Protein 8GVV (pdb70)

Organism: Homo sapiens (NCBI:txid9606)

Secondary structure (DSSP, 8-state):
-THHHHHHHHHHHHHTT-HHHHHHTS-SS-SSS---TTTTSGGGGGG-SSTTS---TTTB--PPPBTTBTT---SEEEEEEEETTEEEEEEEEPPPPGGGHHHHHHHHHHTT--EEEE-S-SEETTEESS---SPPP--EEEETTEEEEEEEEEE-SSEEEEEEEEEETTT--EEEEEEEEE-S--TTS--S-HHHHHHHHHHHHHHHHHHHH--PPPEEEE-SSSSHHHHHHHHHHHHHHHTTS-SPP-HHHHHHHHHTTSTT-S-SHHHHHHHHHHHHHHHHT-

Nearest PDB structures (foldseek):
  8gvv-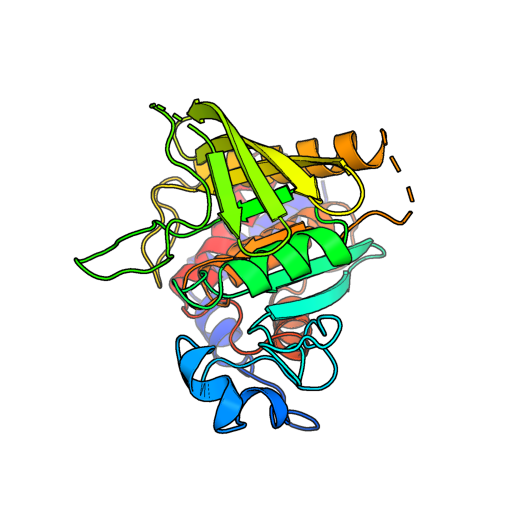assembly1_A  TM=1.004E+00  e=1.247E-58  Homo sapiens
  6kzq-assembly1_A  TM=9.165E-01  e=3.546E-26  Homo sapiens
  7uad-assembly1_A  TM=8.903E-01  e=1.496E-26  Homo sapiens
  4icz-assembly1_A  TM=9.366E-01  e=1.880E-25  Homo 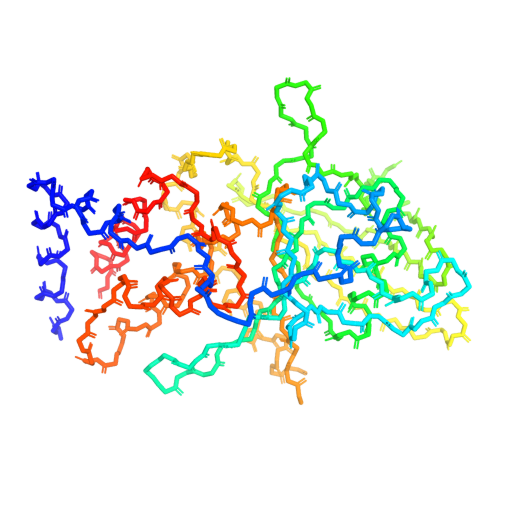sapiens
  4ge5-assembly1_A  TM=9.177E-01  e=8.391E-25  Homo sapiens

InterPro domains:
  IPR000242 Tyrosine-specific protein phosphatase, PTPase domain [PF00102] (921-1165)
  IPR000242 Tyrosine-specific protein phosphatase, PTPase domain [PR00700] (949-956)
  IPR000242 Tyrosine-specific protein phosphatase, PTPase domain [PR00700] (967-987)
  IPR000242 Tyrosine-specific protein phosphatase, PTPase domain [PR00700] (1055-1072)
  IPR000242 Tyrosine-specific protein phosphatase, PTPase domain [PR00700] (1103-1121)
  IPR000242 Tyrosine-specific protein phosphatase, PTPase domain [PR00700] (1134-1149)
  IPR000242 Tyrosine-specific protein phosphatase, PTPase domain [PR00700] (1150-1160)
  IPR000242 Tyrosine-specific protein phosphatase, PTPase domain [PS50055] (896-1167)
  IPR000242 Tyrosine-specific protein phosphatase, PTPase domain [SM00194] (895-1169)
  IPR000299 FERM domain [PS50057] (23-308)
  IPR000387 Tyrosine-specific protein phosphatases domain [PS50056] (1078-1158)
  IPR003595 Protein-tyrosine phosphatase, catalytic [SM00404] (1056-1166)
  IPR011993 PH-like domain superfamily [G3DSA:2.30.29.30] (217-307)
  IPR014352 FERM/acyl-CoA-binding protein superfamily [G3DSA:1.20.80.10] (103-214)
  IPR014392 Protein-tyrosine phosphatase, non-receptor type-14/21 [PIRSF000934] (1-1174)
  IPR016130 Protein-tyrosine phosphatase, active site [PS00383] (1106-1116)
  IPR018979 FERM, N-terminal [PF09379] (27-89)
  IPR018980 FERM, C-terminal PH-like domain [PF09380] (226-310)
  IPR018980 FERM, C-terminal PH-like domain [SM01196] (226-312)
  IPR019747 FERM conserved site [PS00660] (77-107)

Foldseek 3Di:
DVLVVVLVVLVVCVVVVVLVVLVVPFAQADPPLQDQPVCQDPLNVVQAPDSVFAFRPVFFQAFDADPSRRRLHHRKGWFWDQDLNDTATAIFHAADDPVCLLSVVSSCVVLVAAEEEEEAACDDPNDGLHDPSAADPCWWDDDPQKIKTWDDWADPDQKIKTWIWIAGNVPRDIGIHIYIYGHAQDPLAGRPDLVVVVVSLVVVVVVQVVVVVCVRGHHYYYYRSRAAVVLLSVLLNSQLVVSVNPPDRDSSVVSSSRSHGGGRHHPHSNSSSSSSVNSSVSSVVD

GO terms:
  GO:0004725 protein tyrosine phosphatase activity (F, TAS)
  GO:0005856 cytoskeleton (C, TAS)
  GO:0006470 protein dephosphorylation (P, TAS)
  GO:0005515 protein binding (F, IPI)

Solvent-accessible surface area: 12902 Å² total; per-residue (Å²): 117,80,38,80,113,27,6,84,73,2,55,90,76,58,150,121,48,92,4,109,72,34,24,94,180,17,91,82,67,29,148,113,101,15,95,2,54,23,0,136,63,119,97,0,35,133,36,8,43,71,106,96,12,12,0,0,41,102,28,27,0,113,4,93,92,32,182,110,3,109,36,0,0,9,2,0,0,32,0,118,8,71,11,23,68,60,139,33,45,0,0,0,1,7,0,2,28,135,85,5,1,63,12,2,0,4,0,0,39,59,48,29,0,19,6,0,0,0,0,0,25,37,109,34,90,66,119,77,11,2,48,54,0,7,14,148,82,109,88,68,43,66,40,45,56,0,67,0,25,4,161,88,123,65,94,60,60,27,19,2,17,6,2,1,40,0,53,18,76,146,83,34,104,98,60,66,0,72,0,0,19,2,42,80,7,63,25,92,14,24,5,135,64,27,134,8,0,30,46,0,12,111,54,0,69,29,25,40,134,108,42,49,100,147,181,96,39,13,4,0,0,0,2,0,6,0,0,3,4,0,0,0,0,0,0,0,14,0,1,25,18,7,6,130,61,115,101,128,28,51,3,34,156,5,0,56,59,0,2,58,38,0,8,38,0,0,51,38,67,55,0,0,24,0,0,0,96,0,0,10,35,79,13,135,86,106

Sequence (286 aa):
ATNDERCKILEQRLEQGMVFTEYERILKKRLVDGECSTARLPENAERNRFQDVLPYDDVRVELVPTKENNTGYINASHIKVSVSGIEWDYIATQGPLQNTCQDFWQMVWEQGIAIIAMVTAEEEGGREKSFRYWPRLGNTVTYGRFKITTRFRTDSGCYATTGLKMKHLLTGQERTVWHLQYTDWPEHGCPEDLKGFLSYLEEIQSVRRHTNSTPNPPLLVHSSAGVGRTGVVILSEIMIACLEHNEVLDIPRVLDMLRQQRMMLVQTLCQYTFVYRVLIQFLKSS

B-factor: mean 31.72, std 12.97, range [11.93, 85.34]

Radius of gyration: 18.71 Å; Cα contacts (8 Å, |Δi|>4): 539; chains: 1; bounding box: 47×42×57 Å

Structure (mmCIF, N/CA/C/O backbone):
data_8GVV
#
_entry.id   8GVV
#
_cell.length_a   80.382
_cell.length_b   56.433
_cell.length_c   72.099
_cell.angle_alpha   90.000
_cell.angle_beta   111.900
_cell.angle_gamma   90.000
#
_symmetry.space_group_name_H-M   'C 1 2 1'
#
loop_
_entity.id
_entity.type
_entity.pdbx_description
1 polymer 'Tyrosine-protein phosphatase non-receptor type 21'
2 non-polymer 'PHOSPHATE ION'
3 non-polymer 'IODIDE ION'
4 water water
#
loop_
_atom_site.group_PDB
_atom_site.id
_atom_site.type_symbol
_atom_site.label_atom_id
_atom_site.label_alt_id
_atom_site.label_comp_id
_atom_site.label_asym_id
_atom_site.label_entity_id
_atom_site.label_seq_id
_atom_site.pdbx_PDB_ins_code
_atom_site.Cartn_x
_atom_site.Cartn_y
_atom_site.Cartn_z
_atom_site.occupancy
_atom_site.B_iso_or_equiv
_atom_site.auth_seq_id
_atom_site.auth_comp_id
_atom_site.auth_asym_id
_atom_site.auth_atom_id
_atom_site.pdbx_PDB_model_num
ATOM 1 N N . ALA A 1 3 ? -46.147 -1.114 27.404 1.00 62.54 878 ALA A N 1
ATOM 2 C CA . ALA A 1 3 ? -45.178 -0.448 28.306 1.00 57.27 878 ALA A CA 1
ATOM 3 C C . ALA A 1 3 ? -44.608 -1.455 29.312 1.00 73.32 878 ALA A C 1
ATOM 4 O O . ALA A 1 3 ? -44.011 -1.003 30.302 1.00 58.96 878 ALA A O 1
ATOM 6 N N . THR A 1 4 ? -44.757 -2.756 29.019 1.00 79.22 879 THR A N 1
ATOM 7 C CA . THR A 1 4 ? -44.148 -3.806 29.875 1.00 66.81 879 THR A CA 1
ATOM 8 C C . THR A 1 4 ? -42.633 -3.626 29.797 1.00 67.63 879 THR A C 1
ATOM 9 O O . THR A 1 4 ? -41.928 -4.254 30.609 1.00 49.62 879 THR A O 1
ATOM 13 N N . ASN A 1 5 ? -42.154 -2.820 28.838 1.00 57.57 880 ASN A N 1
ATOM 14 C CA . ASN A 1 5 ? -40.726 -2.557 28.860 1.00 52.98 880 ASN A CA 1
ATOM 15 C C . ASN A 1 5 ? -40.294 -1.840 30.126 1.00 55.92 880 ASN A C 1
ATOM 16 O O . ASN A 1 5 ? -39.117 -1.917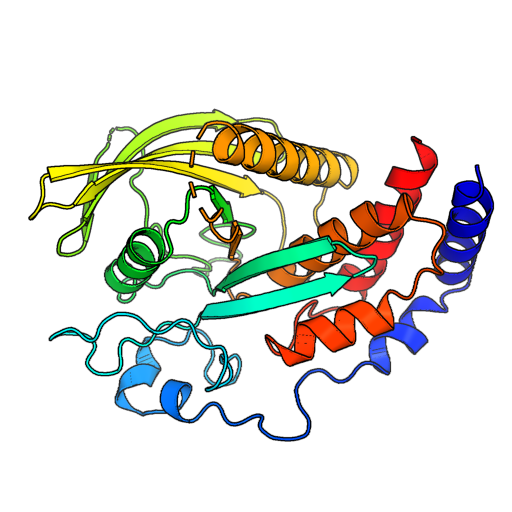 30.498 1.00 43.50 880 ASN A O 1
ATOM 21 N N . ASP A 1 6 ? -41.218 -1.151 30.797 1.00 52.41 881 ASP A N 1
ATOM 22 C CA . ASP A 1 6 ? -40.855 -0.449 32.020 1.00 50.39 881 ASP A CA 1
ATOM 23 C C . ASP A 1 6 ? -40.439 -1.429 33.110 1.00 53.51 881 ASP A C 1
ATOM 24 O O . ASP A 1 6 ? -39.443 -1.204 33.807 1.00 55.23 881 ASP A O 1
ATOM 29 N N . GLU A 1 7 ? -41.174 -2.534 33.254 1.00 59.41 882 GLU A N 1
ATOM 30 C CA . GLU A 1 7 ? -40.802 -3.548 34.238 1.00 60.33 882 GLU A CA 1
ATOM 31 C C . GLU A 1 7 ? -39.447 -4.161 33.901 1.00 53.71 882 GLU A C 1
ATOM 32 O O . GLU A 1 7 ? -38.650 -4.459 34.798 1.00 49.26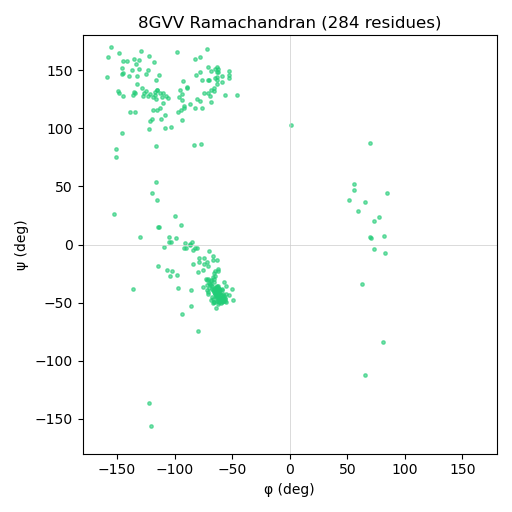 882 GLU A O 1
ATOM 38 N N . ARG A 1 8 ? -39.156 -4.334 32.609 1.00 49.03 883 ARG A N 1
ATOM 39 C CA . ARG A 1 8 ? -37.853 -4.860 32.216 1.00 47.97 883 ARG A CA 1
ATOM 40 C C . ARG A 1 8 ? -36.737 -3.887 32.572 1.00 50.31 883 ARG A C 1
ATOM 41 O O . ARG A 1 8 ? -35.653 -4.300 33.004 1.00 45.32 883 ARG A O 1
ATOM 49 N N . CYS A 1 9 ? -36.983 -2.586 32.392 1.00 42.88 884 CYS A N 1
ATOM 50 C CA . CYS A 1 9 ? -35.926 -1.599 32.589 1.00 49.05 884 CYS A CA 1
ATOM 51 C C . CYS A 1 9 ? -35.574 -1.458 34.068 1.00 55.28 884 CYS A C 1
ATOM 52 O O . CYS A 1 9 ? -34.394 -1.339 34.424 1.00 45.00 884 CYS A O 1
ATOM 55 N N . LYS A 1 10 ? -36.589 -1.470 34.940 1.00 49.78 885 LYS A N 1
ATOM 56 C CA . LYS A 1 10 ? -36.354 -1.489 36.384 1.00 47.08 885 LYS A CA 1
ATOM 57 C C . LYS A 1 10 ? -35.547 -2.713 36.804 1.00 52.61 885 LYS A C 1
ATOM 58 O O . LYS A 1 10 ? -34.562 -2.590 37.540 1.00 55.49 885 LYS A O 1
ATOM 64 N N . ILE A 1 11 ? -35.952 -3.904 36.354 1.00 44.12 886 ILE A N 1
ATOM 65 C CA . ILE A 1 11 ? -35.216 -5.119 36.699 1.00 45.47 886 ILE A CA 1
ATOM 66 C C . ILE A 1 11 ? -33.756 -4.986 36.280 1.00 49.18 886 ILE A C 1
ATOM 67 O O . ILE A 1 11 ? -32.835 -5.281 37.055 1.00 42.91 886 ILE A O 1
ATOM 72 N N . LEU A 1 12 ? -33.527 -4.524 35.046 1.00 40.67 887 LEU A N 1
ATOM 73 C CA . LEU A 1 12 ? -32.165 -4.378 34.547 1.00 39.80 887 LEU A CA 1
ATOM 74 C C . LEU A 1 12 ? -31.386 -3.339 35.348 1.00 37.29 887 LEU A C 1
ATOM 75 O O . LEU A 1 12 ? -30.226 -3.568 35.713 1.00 35.62 887 LEU A O 1
ATOM 80 N N . GLU A 1 13 ? -31.998 -2.184 35.619 1.00 36.43 888 GLU A N 1
ATOM 81 C CA . GLU A 1 13 ? -31.301 -1.145 36.371 1.00 45.03 888 GLU A CA 1
ATOM 82 C C . GLU A 1 13 ? -30.972 -1.615 37.782 1.00 38.65 888 GLU A C 1
ATOM 83 O O . GLU A 1 13 ? -29.873 -1.358 38.286 1.00 39.69 888 GLU A O 1
ATOM 89 N N . GLN A 1 14 ? -31.916 -2.295 38.436 1.00 44.88 889 GLN A N 1
ATOM 90 C CA . GLN A 1 14 ? -31.675 -2.797 39.786 1.00 52.15 889 GLN A CA 1
ATOM 91 C C . GLN A 1 14 ? -30.542 -3.813 39.804 1.00 48.60 889 GLN A C 1
ATOM 92 O O . GLN A 1 14 ? -29.608 -3.696 40.603 1.00 43.71 889 GLN A O 1
ATOM 98 N N . ARG A 1 15 ? -30.608 -4.822 38.929 1.00 43.84 890 ARG A N 1
ATOM 99 C CA . ARG A 1 15 ? -29.526 -5.802 38.850 1.00 44.95 890 ARG A CA 1
ATOM 100 C C . ARG A 1 15 ? -28.167 -5.135 38.659 1.00 39.84 890 ARG A C 1
ATOM 101 O O . ARG A 1 15 ? -27.190 -5.500 39.326 1.00 41.78 890 ARG A O 1
ATOM 109 N N . LEU A 1 16 ? -28.090 -4.135 37.780 1.00 40.89 891 LEU A N 1
ATOM 110 C CA . LEU A 1 16 ? -26.837 -3.405 37.600 1.00 43.33 891 LEU A CA 1
ATOM 111 C C . LEU A 1 16 ? -26.478 -2.623 38.864 1.00 44.99 891 LEU A C 1
ATOM 112 O O . LEU A 1 16 ? -25.352 -2.715 39.365 1.00 37.04 891 LEU A O 1
ATOM 117 N N . GLU A 1 17 ? -27.436 -1.855 39.397 1.00 39.49 892 GLU A N 1
ATOM 118 C CA . GLU A 1 17 ? -27.165 -0.968 40.529 1.00 45.03 892 GLU A CA 1
ATOM 119 C C . GLU A 1 17 ? -26.651 -1.731 41.743 1.00 43.98 892 GLU A C 1
ATOM 120 O O . GLU A 1 17 ? -25.772 -1.241 42.466 1.00 50.55 892 GLU A O 1
ATOM 126 N N . GLN A 1 18 ? -27.213 -2.921 41.968 1.00 41.12 893 GLN A N 1
ATOM 127 C CA . GLN A 1 18 ? -26.849 -3.740 43.154 1.00 47.37 893 GLN A CA 1
ATOM 128 C C . GLN A 1 18 ? -25.624 -4.617 42.863 1.00 50.38 893 GLN A C 1
ATOM 129 O O . GLN A 1 18 ? -25.210 -5.352 43.776 1.00 53.57 893 GLN A O 1
ATOM 135 N N . GLY A 1 19 ? -25.065 -4.541 41.652 1.00 42.44 894 GLY A N 1
ATOM 136 C CA . GLY A 1 19 ? -23.899 -5.344 41.329 1.00 53.34 894 GLY A CA 1
ATOM 137 C C . GLY A 1 19 ? -24.155 -6.835 41.312 1.00 47.24 894 GLY A C 1
ATOM 138 O O . GLY A 1 19 ? -23.289 -7.610 41.738 1.00 49.66 894 GLY A O 1
ATOM 139 N N . MET A 1 20 ? -25.337 -7.253 40.854 1.00 44.70 895 MET A N 1
ATOM 140 C CA . MET A 1 20 ? -25.662 -8.654 40.613 1.00 38.60 895 MET A CA 1
ATOM 141 C C . MET A 1 20 ? -25.344 -9.095 39.198 1.00 39.58 895 MET A C 1
ATOM 142 O O . MET A 1 20 ? -25.608 -10.250 38.847 1.00 37.99 895 MET A O 1
ATOM 147 N N . VAL A 1 21 ? -24.797 -8.209 38.367 1.00 34.55 896 VAL A N 1
ATOM 148 C CA . VAL A 1 21 ? -24.486 -8.607 37.001 1.00 30.62 896 VAL A CA 1
ATOM 149 C C . VAL A 1 21 ? -23.315 -9.579 36.986 1.00 29.65 896 VAL A C 1
ATOM 150 O O . VAL A 1 21 ? -23.293 -10.526 36.192 1.00 27.86 896 VAL A O 1
ATOM 154 N N . PHE A 1 22 ? -22.326 -9.364 37.861 1.00 29.56 897 PHE A N 1
ATOM 155 C CA . PHE A 1 22 ? -21.113 -10.180 37.841 1.00 29.02 897 PHE A CA 1
ATOM 156 C C . PHE A 1 22 ? -21.425 -11.658 38.060 1.00 31.33 897 PHE A C 1
ATOM 157 O O . PHE A 1 22 ? -20.958 -12.517 37.308 1.00 28.89 897 PHE A O 1
ATOM 165 N N . THR A 1 23 ? -22.201 -11.973 39.104 1.00 33.38 898 THR A N 1
ATOM 166 C CA . THR A 1 23 ? -22.508 -13.370 39.403 1.00 33.64 898 THR A CA 1
ATOM 167 C C . THR A 1 23 ? -23.123 -14.057 38.201 1.00 34.36 898 THR A C 1
ATOM 168 O O . THR A 1 23 ? -22.784 -15.204 37.875 1.00 36.58 898 THR A O 1
ATOM 172 N N . GLU A 1 24 ? -24.029 -13.356 37.525 1.00 34.28 899 GLU A N 1
ATOM 173 C CA . GLU A 1 24 ? -24.670 -13.891 36.338 1.00 31.77 899 GLU A CA 1
ATOM 174 C C . GLU A 1 24 ? -23.651 -14.135 35.231 1.00 34.60 899 GLU A C 1
ATOM 175 O O . GLU A 1 24 ? -23.657 -15.188 34.583 1.00 28.15 899 GLU A O 1
ATOM 181 N N . TYR A 1 25 ? -22.753 -13.172 35.018 1.00 26.48 900 TYR A N 1
ATOM 182 C CA . TYR A 1 25 ? -21.761 -13.280 33.947 1.00 24.65 900 TYR A CA 1
ATOM 183 C C . TYR A 1 25 ? -20.755 -14.399 34.208 1.00 24.89 900 TYR A C 1
ATOM 184 O O . TYR A 1 25 ? -20.402 -15.155 33.294 1.00 24.85 900 TYR A O 1
ATOM 193 N N . GLU A 1 26 ? -20.236 -14.497 35.429 1.00 28.12 901 GLU A N 1
ATOM 194 C CA . GLU A 1 26 ? -19.118 -15.416 35.628 1.00 31.02 901 GLU A CA 1
ATOM 195 C C . GLU A 1 26 ? -19.575 -16.871 35.627 1.00 32.97 901 GLU A C 1
ATOM 196 O O . GLU A 1 26 ? -18.752 -17.769 35.432 1.00 38.39 901 GLU A O 1
ATOM 202 N N . ARG A 1 27 ? -20.873 -17.122 35.789 1.00 30.65 902 ARG A N 1
ATOM 203 C CA . ARG A 1 27 ? -21.401 -18.474 35.698 1.00 34.76 902 ARG A CA 1
ATOM 204 C C . ARG A 1 27 ? -21.571 -18.972 34.264 1.00 31.95 902 ARG A C 1
ATOM 205 O O . ARG A 1 27 ? -21.817 -20.166 34.077 1.00 32.16 902 ARG A O 1
ATOM 213 N N . ILE A 1 28 ? -21.463 -18.113 33.253 1.00 26.80 903 ILE A N 1
ATOM 214 C CA . ILE A 1 28 ? -21.673 -18.542 31.867 1.00 24.90 903 ILE A CA 1
ATOM 215 C C . ILE A 1 28 ? -20.405 -19.213 31.338 1.00 28.87 903 ILE A C 1
ATOM 216 O O . ILE A 1 28 ? -19.327 -18.612 31.329 1.00 27.25 903 ILE A O 1
ATOM 221 N N . LEU A 1 29 ? -20.540 -20.438 30.839 1.00 27.58 904 LEU A N 1
ATOM 222 C CA . LEU A 1 29 ? -19.380 -21.145 30.309 1.00 29.34 904 LEU A CA 1
ATOM 223 C C . LEU A 1 29 ? -18.809 -20.406 29.105 1.00 28.52 904 LEU A C 1
ATOM 224 O O . LEU A 1 29 ? -19.549 -19.817 28.309 1.00 26.35 904 LEU A O 1
ATOM 229 N N . LYS A 1 30 ? -17.478 -20.425 28.977 1.00 25.23 905 LYS A N 1
ATOM 230 C CA . LYS A 1 30 ? -16.845 -19.696 27.879 1.00 27.55 905 LYS A CA 1
ATOM 231 C C . LYS A 1 30 ? -16.913 -20.443 26.558 1.00 24.08 905 LYS A C 1
ATOM 232 O O . LYS A 1 30 ? -16.868 -19.805 25.498 1.00 25.40 905 LYS A O 1
ATOM 238 N N . LYS A 1 31 ? -17.054 -21.765 26.579 1.00 23.73 906 LYS A N 1
ATOM 239 C CA . LYS A 1 31 ? -17.029 -22.527 25.341 1.00 33.26 906 LYS A CA 1
ATOM 240 C C . LYS A 1 31 ? -17.797 -23.827 25.535 1.00 33.50 906 LYS A C 1
ATOM 241 O O . LYS A 1 31 ? -18.184 -24.189 26.650 1.00 30.01 906 LYS A O 1
ATOM 247 N N . ARG A 1 32 ? -18.026 -24.513 24.419 1.00 24.92 907 ARG A N 1
ATOM 248 C CA . ARG A 1 32 ? -18.731 -25.784 24.415 1.00 26.33 907 ARG A CA 1
ATOM 249 C C . ARG A 1 32 ? -18.124 -26.775 25.391 1.00 34.50 907 ARG A C 1
ATOM 250 O O . ARG A 1 32 ? -16.906 -26.829 25.580 1.00 31.90 907 ARG A O 1
ATOM 258 N N . LEU A 1 33 ? -18.990 -27.596 25.980 1.00 35.82 908 LEU A N 1
ATOM 259 C CA . LEU A 1 33 ? -18.547 -28.720 26.792 1.00 44.06 908 LEU A CA 1
ATOM 260 C C . LEU A 1 33 ? -18.261 -29.958 25.951 1.00 49.00 908 LEU A C 1
ATOM 261 O O . LEU A 1 33 ? -17.296 -30.680 26.223 1.00 51.41 908 LEU A O 1
ATOM 266 N N . VAL A 1 34 ? -19.082 -30.221 24.932 1.00 45.80 909 VAL A N 1
ATOM 267 C CA . VAL A 1 34 ? -18.935 -31.404 24.097 1.00 52.92 909 VAL A CA 1
ATOM 268 C C . VAL A 1 34 ? -19.091 -31.004 22.637 1.00 47.54 909 VAL A C 1
ATOM 269 O O . VAL A 1 34 ? -19.650 -29.954 22.310 1.00 46.37 909 VAL A O 1
ATOM 273 N N . ASP A 1 35 ? -18.579 -31.862 21.752 1.00 49.76 910 ASP A N 1
ATOM 274 C CA . ASP A 1 35 ? -18.482 -31.554 20.323 1.00 55.73 910 ASP A CA 1
ATOM 275 C C . ASP A 1 35 ? -17.809 -30.207 20.104 1.00 42.88 910 ASP A C 1
ATOM 276 O O . ASP A 1 35 ? -18.185 -29.436 19.220 1.00 42.03 910 ASP A O 1
ATOM 281 N N . GLY A 1 36 ? -16.804 -29.919 20.927 1.00 34.98 911 GLY A N 1
ATOM 282 C CA . GLY A 1 36 ? -16.129 -28.643 20.854 1.00 33.13 911 GLY A CA 1
ATOM 283 C C . GLY A 1 36 ? -14.828 -28.755 20.094 1.00 45.65 911 GLY A C 1
ATOM 284 O O . GLY A 1 36 ? -13.900 -27.964 20.297 1.00 38.15 911 GLY A O 1
ATOM 285 N N . GLU A 1 37 ? -14.754 -29.756 19.225 1.00 38.14 912 GLU A N 1
ATOM 286 C CA . GLU A 1 37 ? -13.558 -29.973 18.426 1.00 39.49 912 GLU A CA 1
ATOM 287 C C . GLU A 1 37 ? -13.342 -28.821 17.451 1.00 32.73 912 GLU A C 1
ATOM 288 O O . GLU A 1 37 ? -14.272 -28.383 16.755 1.00 26.09 912 GLU A O 1
ATOM 294 N N . CYS A 1 38 ? -12.111 -28.320 17.425 1.00 32.16 913 CYS A N 1
ATOM 295 C CA . CYS A 1 38 ? -11.637 -27.346 16.452 1.00 27.99 913 CYS A CA 1
ATOM 296 C C . CYS A 1 38 ? -10.475 -27.925 15.657 1.00 29.32 913 CYS A C 1
ATOM 297 O O . CYS A 1 38 ? -9.463 -27.260 15.430 1.00 28.03 913 CYS A O 1
ATOM 300 N N . SER A 1 39 ? -10.617 -29.181 15.220 1.00 29.52 914 SER A N 1
ATOM 301 C CA . SER A 1 39 ? -9.485 -29.910 14.651 1.00 26.55 914 SER A CA 1
ATOM 302 C C . SER A 1 39 ? -8.950 -29.249 13.385 1.00 34.03 914 SER A C 1
ATOM 303 O O . SER A 1 39 ? -7.731 -29.150 13.207 1.00 26.92 914 SER A O 1
ATOM 306 N N . THR A 1 40 ? -9.832 -28.820 12.477 1.00 25.46 915 THR A N 1
ATOM 307 C CA . THR A 1 40 ? -9.354 -28.131 11.281 1.00 24.08 915 THR A CA 1
ATOM 308 C C . THR A 1 40 ? -8.579 -26.871 11.645 1.00 25.64 915 THR A C 1
ATOM 309 O O . THR A 1 40 ? -7.477 -26.640 11.133 1.00 25.68 915 THR A O 1
ATOM 313 N N . ALA A 1 41 ? -9.135 -26.053 12.548 1.00 23.09 916 ALA A N 1
ATOM 314 C CA . ALA A 1 41 ? -8.437 -24.858 13.014 1.00 26.92 916 ALA A CA 1
ATOM 315 C C . ALA A 1 41 ? -7.064 -25.180 13.612 1.00 27.65 916 ALA A C 1
ATOM 316 O O . ALA A 1 41 ? -6.137 -24.364 13.504 1.00 24.08 916 ALA A O 1
ATOM 318 N N . ARG A 1 42 ? -6.906 -26.351 14.245 1.00 27.50 917 ARG A N 1
ATOM 319 C CA . ARG A 1 42 ? -5.662 -26.735 14.913 1.00 25.47 917 ARG A CA 1
ATOM 320 C C . ARG A 1 42 ? -4.646 -27.402 13.982 1.00 28.96 917 ARG A C 1
ATOM 321 O O . ARG A 1 42 ? -3.561 -27.779 14.439 1.00 30.09 917 ARG A O 1
ATOM 329 N N . LEU A 1 43 ? -4.965 -27.580 12.707 1.00 32.07 918 LEU A N 1
ATOM 330 C CA . LEU A 1 43 ? -4.024 -28.229 11.801 1.00 27.01 918 LEU A CA 1
ATOM 331 C C . LEU A 1 43 ? -2.762 -27.380 11.686 1.00 26.17 918 LEU A C 1
ATOM 332 O O . LEU A 1 43 ? -2.856 -26.147 11.610 1.00 29.91 918 LEU A O 1
ATOM 337 N N . PRO A 1 44 ? -1.573 -27.990 11.692 1.00 32.55 919 PRO A N 1
ATOM 338 C CA . PRO A 1 44 ? -0.350 -27.198 11.474 1.00 30.57 919 PRO A CA 1
ATOM 339 C C . PRO A 1 44 ? -0.437 -26.306 10.251 1.00 34.30 919 PRO A C 1
ATOM 340 O O . PRO A 1 44 ? 0.035 -25.161 10.287 1.00 31.79 919 PRO A O 1
ATOM 344 N N . GLU A 1 45 ? -1.061 -26.790 9.172 1.00 35.31 920 GLU A N 1
ATOM 345 C CA . GLU A 1 45 ? -1.147 -25.993 7.951 1.00 38.30 920 GLU A CA 1
ATOM 346 C C . GLU A 1 45 ? -1.917 -24.696 8.154 1.00 36.21 920 GLU A C 1
ATOM 347 O O . GLU A 1 45 ? -1.744 -23.758 7.372 1.00 34.76 920 GLU A O 1
ATOM 353 N N . ASN A 1 46 ? -2.748 -24.616 9.187 1.00 28.34 921 ASN A N 1
ATOM 354 C CA . ASN A 1 46 ? -3.609 -23.463 9.418 1.00 25.53 921 ASN A CA 1
ATOM 355 C C . ASN A 1 46 ? -3.114 -22.573 10.553 1.00 26.52 921 ASN A C 1
ATOM 356 O O . ASN A 1 46 ? -3.791 -21.593 10.901 1.00 25.76 921 ASN A O 1
ATOM 361 N N . ALA A 1 47 ? -1.928 -22.863 11.099 1.00 29.24 922 ALA A N 1
ATOM 362 C CA . ALA A 1 47 ? -1.427 -22.121 12.251 1.00 33.68 922 ALA A CA 1
ATOM 363 C C . ALA A 1 47 ? -1.241 -20.647 11.926 1.00 32.11 922 ALA A C 1
ATOM 364 O O . ALA A 1 47 ? -1.568 -19.780 12.743 1.00 34.82 922 ALA A O 1
ATOM 366 N N . GLU A 1 48 ? -0.706 -20.340 10.743 1.00 26.80 923 GLU A N 1
ATOM 367 C CA . GLU A 1 48 ? -0.531 -18.946 10.356 1.00 29.72 923 GLU A CA 1
ATOM 368 C C . GLU A 1 48 ? -1.854 -18.216 10.143 1.00 29.29 923 GLU A C 1
ATOM 369 O O . GLU A 1 48 ? -1.850 -16.982 10.065 1.00 30.24 923 GLU A O 1
ATOM 375 N N . ARG A 1 49 ? -2.977 -18.931 10.056 1.00 23.16 924 ARG A N 1
ATOM 376 C CA . ARG A 1 49 ? -4.266 -18.313 9.781 1.00 26.58 924 ARG A CA 1
ATOM 377 C C . ARG A 1 49 ? -5.022 -17.928 11.043 1.00 25.77 924 ARG A C 1
ATOM 378 O O . ARG A 1 49 ? -6.124 -17.369 10.949 1.00 23.62 924 ARG A O 1
ATOM 386 N N . ASN A 1 50 ? -4.476 -18.236 12.214 1.00 22.41 925 ASN A N 1
ATOM 387 C CA . ASN A 1 50 ? -5.101 -17.896 13.482 1.00 22.21 925 ASN A CA 1
ATOM 388 C C . ASN A 1 50 ? -4.293 -16.817 14.171 1.00 23.03 925 ASN A C 1
ATOM 389 O O . ASN A 1 50 ? -3.078 -16.951 14.338 1.00 23.94 925 ASN A O 1
ATOM 394 N N . ARG A 1 51 ? -4.989 -15.768 14.599 1.00 24.88 926 ARG A N 1
ATOM 395 C CA . ARG A 1 51 ? -4.357 -14.727 15.391 1.00 27.43 926 ARG A CA 1
ATOM 396 C C . ARG A 1 51 ? -3.960 -15.253 16.775 1.00 27.47 926 ARG A C 1
ATOM 397 O O . ARG A 1 51 ? -2.911 -14.868 17.316 1.00 30.54 926 ARG A O 1
ATOM 405 N N . PHE A 1 52 ? -4.761 -16.155 17.344 1.00 24.05 927 PHE A N 1
ATOM 406 C CA . PHE A 1 52 ? -4.471 -16.768 18.637 1.00 26.82 927 PHE A CA 1
ATOM 407 C C . PHE A 1 52 ? -4.744 -18.260 18.556 1.00 26.66 927 PHE A C 1
ATOM 408 O O . PHE A 1 52 ? -5.837 -18.662 18.153 1.00 26.27 927 PHE A O 1
ATOM 416 N N . GLN A 1 53 ? -3.776 -19.083 18.967 1.00 28.22 928 GLN A N 1
ATOM 417 C CA . GLN A 1 53 ? -3.993 -20.507 18.754 1.00 26.27 928 GLN A CA 1
ATOM 418 C C . GLN A 1 53 ? -5.083 -21.080 19.667 1.00 28.29 928 GLN A C 1
ATOM 419 O O . GLN A 1 53 ? -5.455 -22.247 19.506 1.00 29.96 928 GLN A O 1
ATOM 425 N N . ASP A 1 54 ? -5.624 -20.293 20.604 1.00 23.38 929 ASP A N 1
ATOM 426 C CA . ASP A 1 54 ? -6.679 -20.789 21.479 1.00 29.86 929 ASP A CA 1
ATOM 427 C C . ASP A 1 54 ? -8.047 -20.178 21.195 1.00 30.95 929 ASP A C 1
ATOM 428 O O . ASP A 1 54 ? -9.021 -20.564 21.852 1.00 32.52 929 ASP A O 1
ATOM 433 N N . VAL A 1 55 ? -8.153 -19.241 20.246 1.00 23.98 930 VAL A N 1
ATOM 434 C CA . VAL A 1 55 ? -9.421 -18.634 19.838 1.00 17.05 930 VAL A CA 1
ATOM 435 C C . VAL A 1 55 ? -9.739 -19.170 18.452 1.00 22.41 930 VAL A C 1
ATOM 436 O O . VAL A 1 55 ? -9.209 -18.657 17.462 1.00 23.52 930 VAL A O 1
ATOM 440 N N . LEU A 1 56 ? -10.622 -20.161 18.375 1.00 18.21 931 LEU A N 1
ATOM 441 C CA . LEU A 1 56 ? -10.773 -21.000 17.190 1.00 20.41 931 LEU A CA 1
ATOM 442 C C . LEU A 1 56 ? -12.240 -21.236 16.882 1.00 21.35 931 LEU A C 1
ATOM 443 O O . LEU A 1 56 ? -13.058 -21.334 17.804 1.00 20.59 931 LEU A O 1
ATOM 448 N N . PRO A 1 57 ? -12.590 -21.422 15.611 1.00 18.75 932 PRO A N 1
ATOM 449 C CA . PRO A 1 57 ? -13.966 -21.824 15.293 1.00 14.56 932 PRO A CA 1
ATOM 450 C C . PRO A 1 57 ? -14.154 -23.321 15.485 1.00 18.04 932 PRO A C 1
ATOM 451 O O . PRO A 1 57 ? -13.248 -24.114 15.223 1.00 19.68 932 PRO A O 1
ATOM 455 N N . TYR A 1 58 ? -15.347 -23.710 15.926 1.00 15.73 933 TYR A N 1
ATOM 456 C CA . TYR A 1 58 ? -15.683 -25.125 16.021 1.00 20.05 933 TYR A CA 1
ATOM 457 C C . TYR A 1 58 ? -15.803 -25.735 14.632 1.00 19.69 933 TYR A C 1
ATOM 458 O O . TYR A 1 58 ? -16.227 -25.078 13.683 1.00 19.73 933 TYR A O 1
ATOM 467 N N . ASP A 1 59 ? -15.479 -27.023 14.537 1.00 19.89 934 ASP A N 1
ATOM 468 C CA . ASP A 1 59 ? -15.496 -27.697 13.236 1.00 23.24 934 ASP A CA 1
ATOM 469 C C . ASP A 1 59 ? -16.864 -27.623 12.560 1.00 26.45 934 ASP A C 1
ATOM 470 O O . ASP A 1 59 ? -16.946 -27.389 11.344 1.00 22.76 934 ASP A O 1
ATOM 475 N N . ASP A 1 60 ? -17.953 -27.830 13.313 1.00 24.16 935 ASP A N 1
ATOM 476 C CA . ASP A 1 60 ? -19.246 -27.961 12.635 1.00 28.82 935 ASP A CA 1
ATOM 477 C C . ASP A 1 60 ? -19.903 -26.627 12.280 1.00 22.16 935 ASP A C 1
ATOM 478 O O . ASP A 1 60 ? -20.971 -26.646 11.646 1.00 25.22 935 ASP A O 1
ATOM 483 N N . VAL A 1 61 ? -19.323 -25.484 12.646 1.00 20.14 936 VAL A N 1
ATOM 484 C CA . VAL A 1 61 ? -19.901 -24.197 12.245 1.00 20.69 936 VAL A CA 1
ATOM 485 C C . VAL A 1 61 ? -18.856 -23.272 11.626 1.00 21.05 936 VAL A C 1
ATOM 486 O O . VAL A 1 61 ? -19.143 -22.098 11.364 1.00 20.43 936 VAL A O 1
ATOM 490 N N . ARG A 1 62 ? -17.634 -23.758 11.413 1.00 19.21 937 ARG A N 1
ATOM 491 C CA . ARG A 1 62 ? -16.654 -22.898 10.756 1.00 16.42 937 ARG A CA 1
ATOM 492 C C . ARG A 1 62 ? -17.132 -22.572 9.342 1.00 15.44 937 ARG A C 1
ATOM 493 O O . ARG A 1 62 ? -17.852 -23.346 8.716 1.00 16.95 937 ARG A O 1
ATOM 501 N N . VAL A 1 63 ? -16.774 -21.387 8.859 1.00 16.04 938 VAL A N 1
ATOM 502 C CA . VAL A 1 63 ? -17.126 -21.012 7.495 1.00 19.10 938 VAL A CA 1
ATOM 503 C C . VAL A 1 63 ? -16.182 -21.762 6.554 1.00 19.26 938 VAL A C 1
ATOM 504 O O . VAL A 1 63 ? -14.966 -21.576 6.600 1.00 20.87 938 VAL A O 1
ATOM 508 N N . GLU A 1 64 ? -16.733 -22.627 5.707 1.00 18.29 939 GLU A N 1
ATOM 509 C CA . GLU A 1 64 ? -15.902 -23.415 4.800 1.00 23.71 939 GLU A CA 1
ATOM 510 C C . GLU A 1 64 ? -15.797 -22.700 3.457 1.00 21.18 939 GLU A C 1
ATOM 511 O O . GLU A 1 64 ? -16.801 -22.507 2.764 1.00 20.20 939 GLU A O 1
ATOM 517 N N . LEU A 1 65 ? -14.580 -22.280 3.111 1.00 19.99 940 LEU A N 1
ATOM 518 C CA . LEU A 1 65 ? -14.300 -21.747 1.784 1.00 22.45 940 LEU A CA 1
ATOM 519 C C . LEU A 1 65 ? -14.178 -22.885 0.783 1.00 18.94 940 LEU A C 1
ATOM 520 O O . LEU A 1 65 ? -13.755 -23.989 1.128 1.00 19.80 940 LEU A O 1
ATOM 525 N N . VAL A 1 66 ? -14.573 -22.620 -0.464 1.00 18.53 941 VAL A N 1
ATOM 526 C CA . VAL A 1 66 ? -14.282 -23.634 -1.485 1.00 19.02 941 VAL A CA 1
ATOM 527 C C . VAL A 1 66 ? -12.782 -23.892 -1.486 1.00 22.13 941 VAL A C 1
ATOM 528 O O . VAL A 1 66 ? -11.988 -22.932 -1.499 1.00 19.72 941 VAL A O 1
ATOM 532 N N . PRO A 1 67 ? -12.330 -25.136 -1.405 1.00 24.80 942 PRO A N 1
ATOM 533 C CA . PRO A 1 67 ? -10.884 -25.383 -1.333 1.00 23.02 942 PRO A CA 1
ATOM 534 C C . PRO A 1 67 ? -10.139 -24.818 -2.538 1.00 26.68 942 PRO A C 1
ATOM 535 O O . PRO A 1 67 ? -10.626 -24.848 -3.670 1.00 23.35 942 PRO A O 1
ATOM 539 N N . THR A 1 68 ? -8.966 -24.247 -2.273 1.00 24.90 943 THR A N 1
ATOM 540 C CA . THR A 1 68 ? -8.139 -23.655 -3.315 1.00 24.32 943 THR A CA 1
ATOM 541 C C . THR A 1 68 ? -6.717 -24.199 -3.205 1.00 29.15 943 THR A C 1
ATOM 542 O O . THR A 1 68 ? -6.328 -24.820 -2.207 1.00 30.52 943 THR A O 1
ATOM 546 N N . LYS A 1 69 ? -5.949 -23.955 -4.268 1.00 29.31 944 LYS A N 1
ATOM 547 C CA . LYS A 1 69 ? -4.529 -24.306 -4.312 1.00 29.30 944 LYS A CA 1
ATOM 548 C C . LYS A 1 69 ? -3.788 -23.828 -3.065 1.00 34.59 944 LYS A C 1
ATOM 549 O O . LYS A 1 69 ? -3.022 -24.578 -2.446 1.00 33.75 944 LYS A O 1
ATOM 555 N N . GLU A 1 70 ? -3.998 -22.572 -2.694 1.00 33.78 945 GLU A N 1
ATOM 556 C CA . GLU A 1 70 ? -3.299 -21.949 -1.579 1.00 35.64 945 GLU A CA 1
ATOM 557 C C . GLU A 1 70 ? -3.866 -22.334 -0.217 1.00 42.55 945 GLU A C 1
ATOM 558 O O . GLU A 1 70 ? -3.202 -22.108 0.805 1.00 35.85 945 GLU A O 1
ATOM 564 N N . ASN A 1 71 ? -5.068 -22.918 -0.177 1.00 24.77 946 ASN A N 1
ATOM 565 C CA . ASN A 1 71 ? -5.804 -23.128 1.076 1.00 25.73 946 ASN A CA 1
ATOM 566 C C . ASN A 1 71 ? -6.661 -24.376 0.858 1.00 28.30 946 ASN A C 1
ATOM 567 O O . ASN A 1 71 ? -7.857 -24.291 0.546 1.00 24.75 946 ASN A O 1
ATOM 572 N N . ASN A 1 72 ? -6.023 -25.534 1.029 1.00 27.69 947 ASN A N 1
ATOM 573 C CA . ASN A 1 72 ? -6.649 -26.807 0.681 1.00 29.49 947 ASN A CA 1
ATOM 574 C C . ASN A 1 72 ? -7.860 -27.100 1.566 1.00 31.15 947 ASN A C 1
ATOM 575 O O . ASN A 1 72 ? -8.861 -27.644 1.087 1.00 30.81 947 ASN A O 1
ATOM 580 N N . THR A 1 73 ? -7.778 -26.798 2.869 1.00 24.80 948 THR A N 1
ATOM 581 C CA . THR A 1 73 ? -8.934 -26.992 3.748 1.00 27.52 948 THR A CA 1
ATOM 582 C C . THR A 1 73 ? -9.950 -25.860 3.648 1.00 25.81 948 THR A C 1
ATOM 583 O O . THR A 1 73 ? -11.006 -25.935 4.292 1.00 22.01 948 THR A O 1
ATOM 587 N N . GLY A 1 74 ? -9.670 -24.817 2.862 1.00 24.29 949 GLY A N 1
ATOM 588 C CA . GLY A 1 74 ? -10.578 -23.683 2.784 1.00 24.88 949 GLY A CA 1
ATOM 589 C C . GLY A 1 74 ? -10.843 -23.106 4.159 1.00 26.97 949 GLY A C 1
ATOM 590 O O . GLY A 1 74 ? -11.995 -22.855 4.530 1.00 19.62 949 GLY A O 1
ATOM 591 N N . TYR A 1 75 ? -9.778 -22.910 4.931 1.00 18.75 950 TYR A N 1
ATOM 592 C CA . TYR A 1 75 ? -9.904 -22.538 6.336 1.00 20.79 950 TYR A CA 1
ATOM 593 C C . TYR A 1 75 ? -9.809 -21.026 6.508 1.00 21.04 950 TYR A C 1
ATOM 594 O O . TYR A 1 75 ? -8.911 -20.379 5.960 1.00 21.48 950 TYR A O 1
ATOM 603 N N . ILE A 1 76 ? -10.737 -20.473 7.287 1.00 19.34 951 ILE A N 1
ATOM 604 C CA . ILE A 1 76 ? -10.646 -19.117 7.805 1.00 16.90 951 ILE A CA 1
ATOM 605 C C . ILE A 1 76 ? -11.146 -19.157 9.245 1.00 18.80 951 ILE A C 1
ATOM 606 O O . ILE A 1 76 ? -12.027 -19.958 9.576 1.00 17.95 951 ILE A O 1
ATOM 611 N N . ASN A 1 77 ? -10.551 -18.338 10.115 1.00 17.85 952 ASN A N 1
ATOM 612 C CA . ASN A 1 77 ? -11.010 -18.241 11.504 1.00 16.19 952 ASN A CA 1
ATOM 613 C C . ASN A 1 77 ? -12.276 -17.386 11.517 1.00 19.23 952 ASN A C 1
ATOM 614 O O . ASN A 1 77 ? -12.261 -16.160 11.717 1.00 17.18 952 ASN A O 1
ATOM 619 N N . ALA A 1 78 ? -13.398 -18.063 11.302 1.00 14.67 953 ALA A N 1
ATOM 620 C CA . ALA A 1 78 ? -14.700 -17.425 11.160 1.00 14.44 953 ALA A CA 1
ATOM 621 C C . ALA A 1 78 ? -15.742 -18.478 11.465 1.00 16.40 953 ALA A C 1
ATOM 622 O O . ALA A 1 78 ? -15.562 -19.646 11.112 1.00 18.41 953 ALA A O 1
ATOM 624 N N . SER A 1 79 ? -16.834 -18.057 12.101 1.00 14.73 954 SER A N 1
ATOM 625 C CA . SER A 1 79 ? -17.874 -18.959 12.587 1.00 14.74 954 SER A CA 1
ATOM 626 C C . SER A 1 79 ? -19.235 -18.492 12.085 1.00 14.86 954 SER A C 1
ATOM 627 O O . SER A 1 79 ? -19.558 -17.303 12.198 1.00 17.60 954 SER A O 1
ATOM 630 N N . HIS A 1 80 ? -20.046 -19.424 11.588 1.00 16.75 955 HIS A N 1
ATOM 631 C CA . HIS A 1 80 ? -21.465 -19.146 11.385 1.00 15.75 955 HIS A CA 1
ATOM 632 C C . HIS A 1 80 ? -22.162 -19.050 12.731 1.00 17.92 955 HIS A C 1
ATOM 633 O O . HIS A 1 80 ? -22.035 -19.949 13.567 1.00 17.23 955 HIS A O 1
ATOM 640 N N . ILE A 1 81 ? -22.926 -17.981 12.930 1.00 18.79 956 ILE A N 1
ATOM 641 C CA . ILE A 1 81 ? -23.713 -17.795 14.146 1.00 20.15 956 ILE A CA 1
ATOM 642 C C . ILE A 1 81 ? -25.168 -17.660 13.717 1.00 26.36 956 ILE A C 1
ATOM 643 O O . ILE A 1 81 ? -25.561 -16.635 13.147 1.00 21.89 956 ILE A O 1
ATOM 648 N N . LYS A 1 82 ? -25.958 -18.699 13.962 1.00 23.41 957 LYS A N 1
ATOM 649 C CA . LYS A 1 82 ? -27.381 -18.709 13.660 1.00 33.24 957 LYS A CA 1
ATOM 650 C C . LYS A 1 82 ? -28.107 -18.907 14.975 1.00 40.65 957 LYS A C 1
ATOM 651 O O . LYS A 1 82 ? -27.941 -19.945 15.620 1.00 36.21 957 LYS A O 1
ATOM 657 N N . VAL A 1 83 ? -28.879 -17.914 15.386 1.00 32.22 958 VAL A N 1
ATOM 658 C CA . VAL A 1 83 ? -29.679 -18.028 16.597 1.00 47.03 958 VAL A CA 1
ATOM 659 C C . VAL A 1 83 ? -31.132 -17.749 16.251 1.00 41.62 958 VAL A C 1
ATOM 660 O O . VAL A 1 83 ? -31.438 -16.955 15.355 1.00 40.58 958 VAL A O 1
ATOM 664 N N . SER A 1 84 ? -32.032 -18.431 16.962 1.00 41.08 959 SER A N 1
ATOM 665 C CA . SER A 1 84 ? -33.456 -18.117 16.949 1.00 47.87 959 SER A CA 1
ATOM 666 C C . SER A 1 84 ? -33.819 -17.667 18.357 1.00 50.29 959 SER A C 1
ATOM 667 O O . SER A 1 84 ? -33.691 -18.435 19.317 1.00 41.68 959 SER A O 1
ATOM 670 N N . VAL A 1 85 ? -34.224 -16.409 18.487 1.00 37.30 960 VAL A N 1
ATOM 671 C CA . VAL A 1 85 ? -34.496 -15.814 19.788 1.00 49.50 960 VAL A CA 1
ATOM 672 C C . VAL A 1 85 ? -35.761 -14.981 19.638 1.00 55.61 960 VAL A C 1
ATOM 673 O O . VAL A 1 85 ? -35.769 -13.990 18.897 1.00 52.76 960 VAL A O 1
ATOM 677 N N . SER A 1 86 ? -36.832 -15.396 20.320 1.00 65.20 961 SER A N 1
ATOM 678 C CA . SER A 1 86 ? -38.137 -14.742 20.234 1.00 60.13 961 SER A CA 1
ATOM 679 C C . SER A 1 86 ? -38.631 -14.673 18.788 1.00 61.78 961 SER A C 1
ATOM 680 O O . SER A 1 86 ? -39.004 -13.613 18.281 1.00 74.67 961 SER A O 1
ATOM 683 N N . GLY A 1 87 ? -38.629 -15.826 18.121 1.00 66.34 962 GLY A N 1
ATOM 684 C CA . GLY A 1 87 ? -39.154 -15.942 16.776 1.00 61.47 962 GLY A CA 1
ATOM 685 C C . GLY A 1 87 ? -38.302 -15.337 15.683 1.00 62.95 962 GLY A C 1
ATOM 686 O O . GLY A 1 87 ? -38.660 -15.466 14.506 1.00 58.70 962 GLY A O 1
ATOM 687 N N . ILE A 1 88 ? -37.198 -14.678 16.023 1.00 57.63 963 ILE A N 1
ATOM 688 C CA . ILE A 1 88 ? -36.304 -14.065 15.042 1.00 59.58 963 ILE A CA 1
ATOM 689 C C . ILE A 1 88 ? -35.159 -15.021 14.750 1.00 43.17 963 ILE A C 1
ATOM 690 O O . ILE A 1 88 ? -34.448 -15.448 15.668 1.00 39.44 963 ILE A O 1
ATOM 695 N N . GLU A 1 89 ? -34.959 -15.301 13.458 1.00 39.55 964 GLU A N 1
ATOM 696 C CA . GLU A 1 89 ? -33.806 -16.136 13.034 1.00 39.57 964 GLU A CA 1
ATOM 697 C C . GLU A 1 89 ? -32.639 -15.204 12.687 1.00 43.70 964 GLU A C 1
ATOM 698 O O . GLU A 1 89 ? -32.713 -14.537 11.642 1.00 46.16 964 GLU A O 1
ATOM 704 N N . TRP A 1 90 ? -31.615 -15.156 13.540 1.00 34.35 965 TRP A N 1
ATOM 705 C CA . TRP A 1 90 ? -30.462 -14.285 13.326 1.00 27.15 965 TRP A CA 1
ATOM 706 C C . TRP A 1 90 ? -29.377 -15.042 12.581 1.00 30.82 965 TRP A C 1
ATOM 707 O O . TRP A 1 90 ? -29.151 -16.231 12.826 1.00 31.31 965 TRP A O 1
ATOM 718 N N . ASP A 1 91 ? -28.720 -14.356 11.649 1.00 25.49 966 ASP A N 1
ATOM 719 C CA . ASP A 1 91 ? -27.664 -14.969 10.850 1.00 21.60 966 ASP A CA 1
ATOM 720 C C . ASP A 1 91 ? -26.478 -14.020 10.793 1.00 22.25 966 ASP A C 1
ATOM 721 O O . ASP A 1 91 ? -26.586 -12.923 10.231 1.00 21.78 966 ASP A O 1
ATOM 726 N N . TYR A 1 92 ? -25.359 -14.429 11.401 1.00 17.44 967 TYR A N 1
ATOM 727 C CA . TYR A 1 92 ? -24.116 -13.678 11.413 1.00 16.87 967 TYR A CA 1
ATOM 728 C C . TYR A 1 92 ? -22.971 -14.593 11.013 1.00 16.24 967 TYR A C 1
ATOM 729 O O . TYR A 1 92 ? -23.042 -15.818 11.169 1.00 15.42 967 TYR A O 1
ATOM 738 N N . ILE A 1 93 ? -21.887 -13.975 10.560 1.00 16.37 968 ILE A N 1
ATOM 739 C CA . ILE A 1 93 ? -20.562 -14.584 10.579 1.00 17.25 968 ILE A CA 1
ATOM 740 C C . ILE A 1 93 ? -19.691 -13.708 11.460 1.00 17.55 968 ILE A C 1
ATOM 741 O O . ILE A 1 93 ? -19.636 -12.486 11.269 1.00 16.12 968 ILE A O 1
ATOM 746 N N . ALA A 1 94 ? -19.042 -14.325 12.453 1.00 16.28 969 ALA A N 1
ATOM 747 C CA . ALA A 1 94 ? -18.120 -13.636 13.340 1.00 14.41 969 ALA A CA 1
ATOM 748 C C . ALA A 1 94 ? -16.716 -14.086 12.975 1.00 14.06 969 ALA A C 1
ATOM 749 O O . ALA A 1 94 ? -16.464 -15.291 12.869 1.00 19.01 969 ALA A O 1
ATOM 751 N N . THR A 1 95 ? -15.816 -13.135 12.742 1.00 14.16 970 THR A N 1
ATOM 752 C CA . THR A 1 95 ? -14.474 -13.487 12.280 1.00 15.03 970 THR A CA 1
ATOM 753 C C . THR A 1 95 ? -13.449 -12.578 12.943 1.00 16.81 970 THR A C 1
ATOM 754 O O . THR A 1 95 ? -13.773 -11.501 13.450 1.00 16.50 970 THR A O 1
ATOM 758 N N . GLN A 1 96 ? -12.208 -13.060 12.983 1.00 17.11 971 GLN A N 1
ATOM 759 C CA . GLN A 1 96 ? -11.079 -12.294 13.486 1.00 16.32 971 GLN A CA 1
ATOM 760 C C . GLN A 1 96 ? -10.711 -11.189 12.503 1.00 17.01 971 GLN A C 1
ATOM 761 O O . GLN A 1 96 ? -11.165 -11.166 11.359 1.00 16.85 971 GLN A O 1
ATOM 767 N N . GLY A 1 97 ? -9.859 -10.269 12.951 1.00 19.71 972 GLY A N 1
ATOM 768 C CA . GLY A 1 97 ? -9.329 -9.266 12.049 1.00 18.60 972 GLY A CA 1
ATOM 769 C C . GLY A 1 97 ? -8.390 -9.926 11.057 1.00 19.50 972 GLY A C 1
ATOM 770 O O . GLY A 1 97 ? -7.497 -10.680 11.435 1.00 19.13 972 GLY A O 1
ATOM 771 N N . PRO A 1 98 ? -8.594 -9.697 9.740 1.00 20.00 973 PRO A N 1
ATOM 772 C CA . PRO A 1 98 ? -7.710 -10.270 8.753 1.00 16.55 973 PRO A CA 1
ATOM 773 C C . PRO A 1 98 ? -6.214 -10.019 8.950 1.00 20.00 973 PRO A C 1
ATOM 774 O O . PRO A 1 98 ? -5.858 -8.983 9.453 1.00 19.81 973 PRO A O 1
ATOM 778 N N . LEU A 1 99 ? -5.405 -11.013 8.620 1.00 20.00 974 LEU A N 1
ATOM 779 C CA . LEU A 1 99 ? -3.948 -10.912 8.598 1.00 19.63 974 LEU A CA 1
ATOM 780 C C . LEU A 1 99 ? -3.500 -10.647 7.171 1.00 23.15 974 LEU A C 1
ATOM 781 O O . LEU A 1 99 ? -4.265 -10.832 6.221 1.00 22.22 974 LEU A O 1
ATOM 786 N N . GLN A 1 100 ? -2.234 -10.242 7.015 1.00 21.66 975 GLN A N 1
ATOM 787 C CA . GLN A 1 100 ? -1.745 -9.954 5.671 1.00 25.02 975 GLN A CA 1
ATOM 788 C C . GLN A 1 100 ? -1.942 -11.163 4.763 1.00 32.86 975 GLN A C 1
ATOM 789 O O . GLN A 1 100 ? -2.292 -11.018 3.583 1.00 27.51 975 GLN A O 1
ATOM 795 N N . ASN A 1 101 ? -1.781 -12.365 5.317 1.00 25.44 976 ASN A N 1
ATOM 796 C CA . ASN A 1 101 ? -1.848 -13.617 4.576 1.00 26.97 976 ASN A CA 1
ATOM 797 C C . ASN A 1 101 ? -3.247 -14.225 4.511 1.00 25.84 976 ASN A C 1
ATOM 798 O O . ASN A 1 101 ? -3.410 -15.275 3.881 1.00 25.25 976 ASN A O 1
ATOM 803 N N . THR A 1 102 ? -4.259 -13.627 5.153 1.00 26.43 977 THR A N 1
ATOM 804 C CA . THR A 1 102 ? -5.629 -14.128 5.048 1.00 21.35 977 THR A CA 1
ATOM 805 C C . THR A 1 102 ? -6.560 -13.140 4.340 1.00 26.70 977 THR A C 1
ATOM 806 O O . THR A 1 102 ? -7.789 -13.291 4.400 1.00 22.06 977 THR A O 1
ATOM 810 N N . CYS A 1 103 ? -6.005 -12.140 3.643 1.00 20.39 978 CYS A N 1
ATOM 811 C CA . CYS A 1 103 ? -6.855 -11.199 2.904 1.00 21.15 978 CYS A CA 1
ATOM 812 C C . CYS A 1 103 ? -7.620 -11.887 1.776 1.00 21.78 978 CYS A C 1
ATOM 813 O O . CYS A 1 103 ? -8.807 -11.600 1.549 1.00 21.67 978 CYS A O 1
ATOM 816 N N . GLN A 1 104 ? -6.954 -12.765 1.026 1.00 27.07 979 GLN A N 1
ATOM 817 C CA . GLN A 1 104 ? -7.658 -13.473 -0.043 1.00 20.28 979 GLN A CA 1
ATOM 818 C C . GLN A 1 104 ? -8.742 -14.383 0.531 1.00 24.65 979 GLN A C 1
ATOM 819 O O . GLN A 1 104 ? -9.857 -14.450 -0.004 1.00 21.90 979 GLN A O 1
ATOM 825 N N . ASP A 1 105 ? -8.433 -15.072 1.632 1.00 20.86 980 ASP A N 1
ATOM 826 C CA . ASP A 1 105 ? -9.423 -15.898 2.325 1.00 20.86 980 ASP A CA 1
ATOM 827 C C . ASP A 1 105 ? -10.618 -15.068 2.759 1.00 21.02 980 ASP A C 1
ATOM 828 O O . ASP A 1 105 ? -11.776 -15.485 2.614 1.00 19.87 980 ASP A O 1
ATOM 833 N N . PHE A 1 106 ? -10.348 -13.902 3.353 1.00 20.59 981 PHE A N 1
ATOM 834 C CA . PHE A 1 106 ? -11.422 -13.051 3.851 1.00 23.52 981 PHE A CA 1
ATOM 835 C C . PHE A 1 106 ? -12.334 -12.614 2.710 1.00 20.83 981 PHE A C 1
ATOM 836 O O . PHE A 1 106 ? -13.565 -12.688 2.813 1.00 19.27 981 PHE A O 1
ATOM 844 N N . TRP A 1 107 ? -11.748 -12.178 1.592 1.00 19.37 982 TRP A N 1
ATOM 845 C CA . TRP A 1 107 ? -12.587 -11.724 0.492 1.00 18.15 982 TRP A CA 1
ATOM 846 C C . TRP A 1 107 ? -13.279 -12.884 -0.211 1.00 22.57 982 TRP A C 1
ATOM 847 O O . TRP A 1 107 ? -14.390 -12.709 -0.741 1.00 20.31 982 TRP A O 1
ATOM 858 N N . GLN A 1 108 ? -12.658 -14.070 -0.217 1.00 19.92 983 GLN A N 1
ATOM 859 C CA . GLN A 1 108 ? -13.341 -15.249 -0.744 1.00 19.93 983 GLN A CA 1
ATOM 860 C C . GLN A 1 108 ? -14.578 -15.559 0.083 1.00 24.25 983 GLN A C 1
ATOM 861 O O . GLN A 1 108 ? -15.643 -15.865 -0.463 1.00 19.85 983 GLN A O 1
ATOM 867 N N . MET A 1 109 ? -14.463 -15.438 1.403 1.00 18.36 984 MET A N 1
ATOM 868 C CA . MET A 1 109 ? -15.613 -15.641 2.275 1.00 15.55 984 MET A CA 1
ATOM 869 C C . MET A 1 109 ? -16.689 -14.593 2.030 1.00 16.16 984 MET A C 1
ATOM 870 O O . MET A 1 109 ? -17.873 -14.926 1.937 1.00 20.40 984 MET A O 1
ATOM 875 N N . VAL A 1 110 ? -16.294 -13.319 1.894 1.00 18.48 985 VAL A N 1
ATOM 876 C CA . VAL A 1 110 ? -17.263 -12.259 1.598 1.00 18.29 985 VAL A CA 1
ATOM 877 C C . VAL A 1 110 ? -18.039 -12.582 0.320 1.00 20.83 985 VAL A C 1
ATOM 878 O O . VAL A 1 110 ? -19.278 -12.496 0.270 1.00 16.35 985 VAL A O 1
ATOM 882 N N . TRP A 1 111 ? -17.314 -12.957 -0.733 1.00 18.64 986 TRP A N 1
ATOM 883 C CA . TRP A 1 111 ? -17.941 -13.284 -2.011 1.00 23.75 986 TRP A CA 1
ATOM 884 C C . TRP A 1 111 ? -18.853 -14.506 -1.897 1.00 22.58 986 TRP A C 1
ATOM 885 O O . TRP A 1 111 ? -20.039 -14.453 -2.266 1.00 21.41 986 TRP A O 1
ATOM 896 N N . GLU A 1 112 ? -18.315 -15.622 -1.395 1.00 16.81 987 GLU A N 1
ATOM 897 C CA . GLU A 1 112 ? -19.049 -16.884 -1.446 1.00 22.43 987 GLU A CA 1
ATOM 898 C C . GLU A 1 112 ? -20.277 -16.846 -0.547 1.00 19.18 987 GLU A C 1
ATOM 899 O O . GLU A 1 112 ? -21.342 -17.353 -0.918 1.00 22.06 987 GLU A O 1
ATOM 905 N N . GLN A 1 113 ? -20.175 -16.175 0.595 1.00 18.36 988 GLN A N 1
ATOM 906 C CA . GLN A 1 113 ? -21.297 -16.103 1.524 1.00 19.62 988 GLN A CA 1
ATOM 907 C C . GLN A 1 113 ? -22.284 -14.984 1.192 1.00 20.45 988 GLN A C 1
ATOM 908 O O . GLN A 1 113 ? -23.279 -14.821 1.907 1.00 20.22 988 GLN A O 1
ATOM 914 N N . GLY A 1 114 ? -22.075 -14.241 0.105 1.00 22.40 989 GLY A N 1
ATOM 915 C CA . GLY A 1 114 ? -23.035 -13.232 -0.302 1.00 20.53 989 GLY A CA 1
ATOM 916 C C . GLY A 1 114 ? -23.044 -11.988 0.562 1.00 17.88 989 GLY A C 1
ATOM 917 O O . GLY A 1 114 ? -24.032 -11.247 0.556 1.00 18.88 989 GLY A O 1
ATOM 918 N N . ILE A 1 115 ? -21.963 -11.740 1.304 1.00 17.39 990 ILE A N 1
ATOM 919 C CA . ILE A 1 115 ? -21.957 -10.689 2.311 1.00 16.66 990 ILE A CA 1
ATOM 920 C C . ILE A 1 115 ? -22.099 -9.322 1.658 1.00 18.43 990 ILE A C 1
ATOM 921 O O . ILE A 1 115 ? -21.447 -9.017 0.646 1.00 19.61 990 ILE A O 1
ATOM 926 N N . ALA A 1 116 ? -22.968 -8.488 2.240 1.00 17.58 991 ALA A N 1
ATOM 927 C CA . ALA A 1 116 ? -23.200 -7.125 1.783 1.00 19.50 991 ALA A CA 1
ATOM 928 C C . ALA A 1 116 ? -22.772 -6.076 2.792 1.00 17.26 991 ALA A C 1
ATOM 929 O O . ALA A 1 116 ? -22.614 -4.908 2.413 1.00 17.49 991 ALA A O 1
ATOM 931 N N . ILE A 1 117 ? -22.608 -6.447 4.058 1.00 17.07 992 ILE A N 1
ATOM 932 C CA . ILE A 1 117 ? -22.266 -5.511 5.124 1.00 14.84 992 ILE A CA 1
ATOM 933 C C . ILE A 1 117 ? -21.163 -6.105 5.989 1.00 17.39 992 ILE A C 1
ATOM 934 O O . ILE A 1 117 ? -21.253 -7.265 6.412 1.00 16.15 992 ILE A O 1
ATOM 939 N N . ILE A 1 118 ? -20.113 -5.320 6.222 1.00 13.76 993 ILE A N 1
ATOM 940 C CA . ILE A 1 118 ? -19.043 -5.654 7.163 1.00 14.36 993 ILE A CA 1
ATOM 941 C C . ILE A 1 118 ? -19.161 -4.709 8.348 1.00 17.21 993 ILE A C 1
ATOM 942 O O . ILE A 1 118 ? -19.063 -3.484 8.184 1.00 18.01 993 ILE A O 1
ATOM 947 N N . ALA A 1 119 ? -19.330 -5.274 9.552 1.00 17.35 994 ALA A N 1
ATOM 948 C CA . ALA A 1 119 ? -19.343 -4.490 10.784 1.00 17.73 994 ALA A CA 1
ATOM 949 C C . ALA A 1 119 ? -17.989 -4.696 11.466 1.00 17.63 994 ALA A C 1
ATOM 950 O O . ALA A 1 119 ? -17.746 -5.735 12.086 1.00 20.86 994 ALA A O 1
ATOM 952 N N . MET A 1 120 ? -17.115 -3.696 11.308 1.00 14.94 995 MET A N 1
ATOM 953 C CA . MET A 1 120 ? -15.744 -3.780 11.864 1.00 17.54 995 MET A CA 1
ATOM 954 C C . MET A 1 120 ? -15.719 -3.049 13.203 1.00 17.18 995 MET A C 1
ATOM 955 O O . MET A 1 120 ? -15.901 -1.825 13.217 1.00 17.45 995 MET A O 1
ATOM 960 N N . VAL A 1 121 ? -15.511 -3.793 14.281 1.00 17.90 996 VAL A N 1
ATOM 961 C CA . VAL A 1 121 ? -15.419 -3.133 15.581 1.00 14.93 996 VAL A CA 1
ATOM 962 C C . VAL A 1 121 ? -14.033 -3.324 16.193 1.00 19.72 996 VAL A C 1
ATOM 963 O O . VAL A 1 121 ? -13.888 -3.759 17.341 1.00 21.67 996 VAL A O 1
ATOM 967 N N . THR A 1 122 ? -13.004 -2.968 15.435 1.00 18.85 997 THR A N 1
ATOM 968 C CA . THR A 1 122 ? -11.669 -2.763 15.978 1.00 20.49 997 THR A CA 1
ATOM 969 C C . THR A 1 122 ? -11.033 -1.624 15.199 1.00 22.81 997 THR A C 1
ATOM 970 O O . THR A 1 122 ? -11.450 -1.307 14.083 1.00 24.02 997 THR A O 1
ATOM 974 N N . ALA A 1 123 ? -10.046 -0.988 15.811 1.00 21.10 998 ALA A N 1
ATOM 975 C CA . ALA A 1 123 ? -9.128 -0.181 15.017 1.00 22.19 998 ALA A CA 1
ATOM 976 C C . ALA A 1 123 ? -8.122 -1.094 14.317 1.00 24.84 998 ALA A C 1
ATOM 977 O O . ALA A 1 123 ? -7.932 -2.253 14.692 1.00 22.15 998 ALA A O 1
ATOM 979 N N . GLU A 1 124 ? -7.482 -0.566 13.274 1.00 24.09 999 GLU A N 1
ATOM 980 C CA . GLU A 1 124 ? -6.405 -1.322 12.640 1.00 25.89 999 GLU A CA 1
ATOM 981 C C . GLU A 1 124 ? -5.229 -1.511 13.584 1.00 21.83 999 GLU A C 1
ATOM 982 O O . GLU A 1 124 ? -4.606 -2.577 13.602 1.00 28.68 999 GLU A O 1
ATOM 988 N N . GLU A 1 125 ? -4.894 -0.446 14.306 1.00 23.71 1000 GLU A N 1
ATOM 989 C CA . GLU A 1 125 ? -3.705 -0.492 15.189 1.00 22.59 1000 GLU A CA 1
ATOM 990 C C . GLU A 1 125 ? -4.086 0.061 16.558 1.00 33.28 1000 GLU A C 1
ATOM 991 O O . GLU A 1 125 ? -4.798 1.075 16.597 1.00 32.14 1000 GLU A O 1
ATOM 997 N N . GLU A 1 126 ? -3.613 -0.583 17.623 1.00 27.94 1001 GLU A N 1
ATOM 998 C CA . GLU A 1 126 ? -3.908 -0.143 18.978 1.00 26.52 1001 GLU A CA 1
ATOM 999 C C . GLU A 1 126 ? -2.705 -0.489 19.839 1.00 28.42 1001 GLU A C 1
ATOM 1000 O O . GLU A 1 126 ? -2.237 -1.632 19.806 1.00 32.77 1001 GLU A O 1
ATOM 1006 N N . GLY A 1 127 ? -2.220 0.485 20.601 1.00 32.84 1002 GLY A N 1
ATOM 1007 C CA . GLY A 1 127 ? -1.075 0.258 21.468 1.00 34.08 1002 GLY A CA 1
ATOM 1008 C C . GLY A 1 127 ? 0.179 -0.182 20.746 1.00 46.94 1002 GLY A C 1
ATOM 1009 O O . GLY A 1 127 ? 1.010 -0.887 21.332 1.00 41.94 1002 GLY A O 1
ATOM 1010 N N . GLY A 1 128 ? 0.345 0.221 19.488 1.00 38.79 1003 GLY A N 1
ATOM 1011 C CA . GLY A 1 128 ? 1.502 -0.174 18.708 1.00 38.36 1003 GLY A CA 1
ATOM 1012 C C . GLY A 1 128 ? 1.410 -1.547 18.082 1.00 34.73 1003 GLY A C 1
ATOM 1013 O O . GLY A 1 128 ? 2.395 -2.015 17.502 1.00 44.86 1003 GLY A O 1
ATOM 1014 N N . ARG A 1 129 ? 0.260 -2.205 18.169 1.00 36.93 1004 ARG A N 1
ATOM 1015 C CA . ARG A 1 129 ? 0.082 -3.566 17.688 1.00 40.04 1004 ARG A CA 1
ATOM 1016 C C . ARG A 1 129 ? -0.934 -3.565 16.556 1.00 36.14 1004 ARG A C 1
ATOM 1017 O O . ARG A 1 129 ? -1.928 -2.836 16.621 1.00 27.27 1004 ARG A O 1
ATOM 1025 N N . GLU A 1 130 ? -0.698 -4.390 15.529 1.00 27.76 1005 GLU A N 1
ATOM 1026 C CA . GLU A 1 130 ? -1.723 -4.631 14.515 1.00 27.42 1005 GLU A CA 1
ATOM 1027 C C . GLU A 1 130 ? -2.878 -5.412 15.136 1.00 31.39 1005 GLU A C 1
ATOM 1028 O O . GLU A 1 130 ? -2.670 -6.495 15.690 1.00 27.71 1005 GLU A O 1
ATOM 1034 N N . LYS A 1 131 ? -4.089 -4.857 15.061 1.00 21.87 1006 LYS A N 1
ATOM 1035 C CA . LYS A 1 131 ? -5.300 -5.566 15.451 1.00 22.52 1006 LYS A CA 1
ATOM 1036 C C . LYS A 1 131 ? -6.097 -6.040 14.246 1.00 18.95 1006 LYS A C 1
ATOM 1037 O O . LYS A 1 131 ? -6.815 -7.036 14.350 1.00 20.55 1006 LYS A O 1
ATOM 1043 N N . SER A 1 132 ? -5.968 -5.351 13.108 1.00 21.65 1007 SER A N 1
ATOM 1044 C CA . SER A 1 132 ? -6.526 -5.822 11.845 1.00 19.03 1007 SER A CA 1
ATOM 1045 C C . SER A 1 132 ? -5.628 -5.332 10.719 1.00 17.32 1007 SER A C 1
ATOM 1046 O O . SER A 1 132 ? -5.222 -4.167 10.702 1.00 20.07 1007 SER A O 1
ATOM 1049 N N . PHE A 1 133 ? -5.278 -6.228 9.809 1.00 20.21 1008 PHE A N 1
ATOM 1050 C CA . PHE A 1 133 ? -4.600 -5.782 8.598 1.00 24.63 1008 PHE A CA 1
ATOM 1051 C C . PHE A 1 133 ? -5.519 -4.856 7.801 1.00 25.01 1008 PHE A C 1
ATOM 1052 O O . PHE A 1 133 ? -6.742 -4.957 7.882 1.00 24.08 1008 PHE A O 1
ATOM 1060 N N . ARG A 1 134 ? -4.924 -3.949 7.012 1.00 25.17 1009 ARG A N 1
ATOM 1061 C CA . ARG A 1 134 ? -5.742 -3.064 6.176 1.00 22.86 1009 ARG A CA 1
ATOM 1062 C C . ARG A 1 134 ? -6.092 -3.819 4.891 1.00 21.76 1009 ARG A C 1
ATOM 1063 O O . ARG A 1 134 ? -5.411 -3.715 3.863 1.00 23.53 1009 ARG A O 1
ATOM 1071 N N . TYR A 1 135 ? -7.173 -4.611 4.968 1.00 22.25 1010 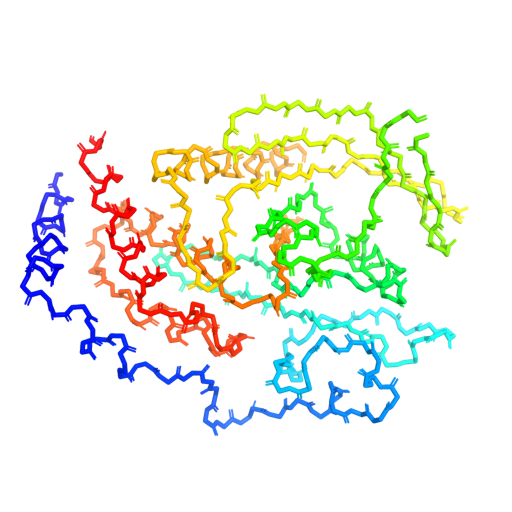TYR A N 1
ATOM 1072 C CA . TYR A 1 135 ? -7.574 -5.522 3.860 1.00 20.01 1010 TYR A CA 1
ATOM 1073 C C . TYR A 1 135 ? -8.405 -4.817 2.789 1.00 24.44 1010 TYR A C 1
ATOM 1074 O O . TYR A 1 135 ? -8.764 -5.471 1.804 1.00 24.20 1010 TYR A O 1
ATOM 1083 N N . TRP A 1 136 ? -8.748 -3.553 3.002 1.00 19.51 1011 TRP A N 1
ATOM 1084 C CA . TRP A 1 136 ? -9.451 -2.778 1.994 1.00 25.47 1011 TRP A CA 1
ATOM 1085 C C . TRP A 1 136 ? -8.632 -1.534 1.673 1.00 26.41 1011 TRP A C 1
ATOM 1086 O O . TRP A 1 136 ? -7.854 -1.064 2.512 1.00 24.81 1011 TRP A O 1
ATOM 1097 N N . PRO A 1 137 ? -8.721 -1.017 0.451 1.00 24.47 1012 PRO A N 1
ATOM 1098 C CA . PRO A 1 137 ? -7.782 0.036 0.050 1.00 27.99 1012 PRO A CA 1
ATOM 1099 C C . PRO A 1 137 ? -8.035 1.359 0.752 1.00 35.96 1012 PRO A C 1
ATOM 1100 O O . PRO A 1 137 ? -9.142 1.656 1.212 1.00 31.64 1012 PRO A O 1
ATOM 1104 N N . ARG A 1 138 ? -6.952 2.126 0.874 1.00 32.05 1013 ARG A N 1
ATOM 1105 C CA . ARG A 1 138 ? -6.968 3.474 1.418 1.00 39.97 1013 ARG A CA 1
ATOM 1106 C C . ARG A 1 138 ? -7.227 4.458 0.285 1.00 50.63 1013 ARG A C 1
ATOM 1107 O O . ARG A 1 138 ? -6.615 4.356 -0.784 1.00 51.76 1013 ARG A O 1
ATOM 1115 N N . LEU A 1 139 ? -8.121 5.424 0.499 1.00 38.39 1014 LEU A N 1
ATOM 1116 C CA . LEU A 1 139 ? -8.457 6.386 -0.585 1.00 35.74 1014 LEU A CA 1
ATOM 1117 C C . LEU A 1 139 ? -7.254 7.308 -0.807 1.00 53.38 1014 LEU A C 1
ATOM 1118 O O . LEU A 1 139 ? -6.613 7.684 0.191 1.00 55.42 1014 LEU A O 1
ATOM 1123 N N . GLY A 1 140 ? -6.968 7.658 -2.063 1.00 55.83 1015 GLY A N 1
ATOM 1124 C CA . GLY A 1 140 ? -5.790 8.491 -2.371 1.00 60.60 1015 GLY A CA 1
ATOM 1125 C C . GLY A 1 140 ? -4.533 7.647 -2.503 1.00 72.58 1015 GLY A C 1
ATOM 1126 O O . GLY A 1 140 ? -3.592 8.128 -3.164 1.00 68.79 1015 GLY A O 1
ATOM 1127 N N . ASN A 1 144 ? -7.049 3.699 -5.587 1.00 52.38 1019 ASN A N 1
ATOM 1128 C CA . ASN A 1 144 ? -8.034 3.318 -4.570 1.00 35.91 1019 ASN A CA 1
ATOM 1129 C C . ASN A 1 144 ? -8.493 1.872 -4.732 1.00 35.85 1019 ASN A C 1
ATOM 1130 O O . ASN A 1 144 ? -9.609 1.522 -4.345 1.00 29.65 1019 ASN A O 1
ATOM 1135 N N . THR A 1 145 ? -7.653 1.014 -5.315 1.00 32.56 1020 THR A N 1
ATOM 1136 C CA . THR A 1 145 ? -8.034 -0.369 -5.569 1.00 34.28 1020 THR A CA 1
ATOM 1137 C C . THR A 1 145 ? -6.912 -1.311 -5.137 1.00 32.79 1020 THR A C 1
ATOM 1138 O O . THR A 1 145 ? -5.741 -0.927 -5.045 1.00 36.26 1020 THR A O 1
ATOM 1142 N N . VAL A 1 146 ? -7.296 -2.551 -4.834 1.00 29.04 1021 VAL A N 1
ATOM 1143 C CA . VAL A 1 146 ? -6.356 -3.615 -4.504 1.00 36.80 1021 VAL A CA 1
ATOM 1144 C C . VAL A 1 146 ? -6.929 -4.918 -5.041 1.00 28.39 1021 VAL A C 1
ATOM 1145 O O . VAL A 1 146 ? -8.146 -5.069 -5.178 1.00 35.29 1021 VAL A O 1
ATOM 1149 N N . THR A 1 147 ? -6.043 -5.855 -5.363 1.00 33.98 1022 THR A N 1
ATOM 1150 C CA . THR A 1 147 ? -6.429 -7.175 -5.843 1.00 31.95 1022 THR A CA 1
ATOM 1151 C C . THR A 1 147 ? -5.866 -8.231 -4.909 1.00 36.71 1022 THR A C 1
ATOM 1152 O O . THR A 1 147 ? -4.670 -8.214 -4.596 1.00 41.47 1022 THR A O 1
ATOM 1156 N N . TYR A 1 148 ? -6.730 -9.141 -4.469 1.00 35.68 1023 TYR A N 1
ATOM 1157 C CA . TYR A 1 148 ? -6.341 -10.308 -3.681 1.00 40.15 1023 TYR A CA 1
ATOM 1158 C C . TYR A 1 148 ? -6.811 -11.532 -4.458 1.00 39.05 1023 TYR A C 1
ATOM 1159 O O . TYR A 1 148 ? -7.990 -11.895 -4.405 1.00 41.24 1023 TYR A O 1
ATOM 1168 N N . GLY A 1 149 ? -5.893 -12.155 -5.185 1.00 41.31 1024 GLY A N 1
ATOM 1169 C CA . GLY A 1 149 ? -6.227 -13.317 -5.982 1.00 48.76 1024 GLY A CA 1
ATOM 1170 C C . GLY A 1 149 ? -7.185 -12.990 -7.106 1.00 47.45 1024 GLY A C 1
ATOM 1171 O O . GLY A 1 149 ? -6.827 -12.273 -8.046 1.00 45.89 1024 GLY A O 1
ATOM 1172 N N . ARG A 1 150 ? -8.412 -13.495 -7.017 1.00 40.40 1025 ARG A N 1
ATOM 1173 C CA . ARG A 1 150 ? -9.408 -13.284 -8.057 1.00 48.97 1025 ARG A CA 1
ATOM 1174 C C . ARG A 1 150 ? -10.381 -12.163 -7.714 1.00 37.99 1025 ARG A C 1
ATOM 1175 O O . ARG A 1 150 ? -11.334 -11.936 -8.466 1.00 44.34 1025 ARG A O 1
ATOM 1183 N N . PHE A 1 151 ? -10.151 -11.448 -6.617 1.00 34.40 1026 PHE A N 1
ATOM 1184 C CA . PHE A 1 151 ? -11.047 -10.398 -6.154 1.00 30.35 1026 PHE A CA 1
ATOM 1185 C C . PHE A 1 151 ? -10.343 -9.051 -6.197 1.00 32.40 1026 PHE A C 1
ATOM 1186 O O . PHE A 1 151 ? -9.264 -8.887 -5.617 1.00 35.85 1026 PHE A O 1
ATOM 1194 N N . LYS A 1 152 ? -10.958 -8.096 -6.889 1.00 29.93 1027 LYS A N 1
ATOM 1195 C CA . LYS A 1 152 ? -10.513 -6.711 -6.933 1.00 25.22 1027 LYS A CA 1
ATOM 1196 C C . LYS A 1 152 ? -11.450 -5.869 -6.085 1.00 29.64 1027 LYS A C 1
ATOM 1197 O O . LYS A 1 152 ? -12.662 -5.873 -6.317 1.00 27.58 1027 LYS A O 1
ATOM 1203 N N . ILE A 1 153 ? -10.889 -5.126 -5.132 1.00 28.47 1028 ILE A N 1
ATOM 1204 C CA . ILE A 1 153 ? -11.667 -4.302 -4.219 1.00 21.42 1028 ILE A CA 1
ATOM 1205 C C . ILE A 1 153 ? -11.302 -2.851 -4.493 1.00 27.27 1028 ILE A C 1
ATOM 1206 O O . ILE A 1 153 ? -10.117 -2.520 -4.617 1.00 28.82 1028 ILE A O 1
ATOM 1211 N N . THR A 1 154 ? -12.313 -1.995 -4.607 1.00 24.72 1029 THR A N 1
ATOM 1212 C CA . THR A 1 154 ? -12.133 -0.569 -4.852 1.00 24.82 1029 THR A CA 1
ATOM 1213 C C . THR A 1 154 ? -12.858 0.213 -3.767 1.00 32.73 1029 THR A C 1
ATOM 1214 O O . THR A 1 154 ? -14.026 -0.070 -3.474 1.00 26.77 1029 THR A O 1
ATOM 1218 N N . THR A 1 155 ? -12.181 1.196 -3.177 1.00 24.50 1030 THR A N 1
ATOM 1219 C CA . THR A 1 155 ? -12.818 2.060 -2.192 1.00 25.94 1030 THR A CA 1
ATOM 1220 C C . THR A 1 155 ? -13.393 3.279 -2.900 1.00 28.88 1030 THR A C 1
ATOM 1221 O O . THR A 1 155 ? -12.666 4.032 -3.563 1.00 30.69 1030 THR A O 1
ATOM 1225 N N . ARG A 1 156 ? -14.708 3.447 -2.800 1.00 26.07 1031 ARG A N 1
ATOM 1226 C CA . ARG A 1 156 ? -15.380 4.569 -3.495 1.00 26.61 1031 ARG A CA 1
ATOM 1227 C C . ARG A 1 156 ? -15.335 5.822 -2.619 1.00 26.80 1031 ARG A C 1
ATOM 1228 O O . ARG A 1 156 ? -14.861 6.854 -3.107 1.00 28.42 1031 ARG A O 1
ATOM 1236 N N . PHE A 1 157 ? -15.783 5.724 -1.367 1.00 25.72 1032 PHE A N 1
ATOM 1237 C CA . PHE A 1 157 ? -15.865 6.916 -0.529 1.00 26.70 1032 PHE A CA 1
ATOM 1238 C C . PHE A 1 157 ? -15.867 6.471 0.924 1.00 21.56 1032 PHE A C 1
ATOM 1239 O O . PHE A 1 157 ? -16.105 5.307 1.234 1.00 22.58 1032 PHE A O 1
ATOM 1247 N N . ARG A 1 158 ? -15.555 7.404 1.805 1.00 25.16 1033 ARG A N 1
ATOM 1248 C CA . ARG A 1 158 ? -15.666 7.138 3.230 1.00 26.58 1033 ARG A CA 1
ATOM 1249 C C . ARG A 1 158 ? -16.330 8.348 3.849 1.00 25.71 1033 ARG A C 1
ATOM 1250 O O . ARG A 1 158 ? -15.937 9.480 3.559 1.00 25.15 1033 ARG A O 1
ATOM 1258 N N . THR A 1 159 ? -17.359 8.117 4.661 1.00 26.67 1034 THR A N 1
ATOM 1259 C CA . THR A 1 159 ? -18.071 9.217 5.291 1.00 31.43 1034 THR A CA 1
ATOM 1260 C C . THR A 1 159 ? -18.123 8.970 6.793 1.00 31.31 1034 THR A C 1
ATOM 1261 O O . THR A 1 159 ? -18.483 7.876 7.238 1.00 30.00 1034 THR A O 1
ATOM 1265 N N . ASP A 1 160 ? -17.696 9.972 7.559 1.00 32.19 1035 ASP A N 1
ATOM 1266 C CA . ASP A 1 160 ? -17.524 9.863 9.004 1.00 29.91 1035 ASP A CA 1
ATOM 1267 C C . ASP A 1 160 ? -18.788 10.334 9.710 1.00 36.82 1035 ASP A C 1
ATOM 1268 O O . ASP A 1 160 ? -19.283 11.430 9.429 1.00 34.90 1035 ASP A O 1
ATOM 1273 N N . SER A 1 161 ? -19.302 9.517 10.632 1.00 36.68 1036 SER A N 1
ATOM 1274 C CA . SER A 1 161 ? -20.473 9.863 11.435 1.00 29.03 1036 SER A CA 1
ATOM 1275 C C . SER A 1 161 ? -20.111 9.985 12.908 1.00 43.67 1036 SER A C 1
ATOM 1276 O O . SER A 1 161 ? -20.877 9.586 13.787 1.00 56.73 1036 SER A O 1
ATOM 1279 N N . GLY A 1 162 ? -18.934 10.537 13.199 1.00 41.33 1037 GLY A N 1
ATOM 1280 C CA . GLY A 1 162 ? -18.515 10.724 14.576 1.00 44.21 1037 GLY A CA 1
ATOM 1281 C C . GLY A 1 162 ? -17.949 9.474 15.223 1.00 36.48 1037 GLY A C 1
ATOM 1282 O O . GLY A 1 162 ? -16.731 9.275 15.246 1.00 43.84 1037 GLY A O 1
ATOM 1283 N N . CYS A 1 163 ? -18.825 8.612 15.735 1.00 33.55 1038 CYS A N 1
ATOM 1284 C CA . CYS A 1 163 ? -18.380 7.428 16.450 1.00 30.78 1038 CYS A CA 1
ATOM 1285 C C . CYS A 1 163 ? -18.057 6.279 15.510 1.00 31.37 1038 CYS A C 1
ATOM 1286 O O . CYS A 1 163 ? -17.401 5.316 15.920 1.00 27.48 1038 CYS A O 1
ATOM 1289 N N . TYR A 1 164 ? -18.522 6.352 14.268 1.00 28.06 1039 TYR A N 1
ATOM 1290 C CA . TYR A 1 164 ? -18.270 5.299 13.300 1.00 19.35 1039 TYR A CA 1
ATOM 1291 C C . TYR A 1 164 ? -18.196 5.934 11.918 1.00 29.07 1039 TYR A C 1
ATOM 1292 O O . TYR A 1 164 ? -18.601 7.081 11.718 1.00 24.43 1039 TYR A O 1
ATOM 1301 N N . ALA A 1 165 ? -17.665 5.181 10.966 1.00 24.12 1040 ALA A N 1
ATOM 1302 C CA . ALA A 1 165 ? -17.515 5.658 9.598 1.00 20.88 1040 ALA A CA 1
ATOM 1303 C C . ALA A 1 165 ? -18.027 4.590 8.652 1.00 20.95 1040 ALA A C 1
ATOM 1304 O O . ALA A 1 165 ? -17.877 3.394 8.917 1.00 22.86 1040 ALA A O 1
ATOM 1306 N N . THR A 1 166 ? -18.633 5.029 7.549 1.00 25.45 1041 THR A N 1
ATOM 1307 C CA . THR A 1 166 ? -19.178 4.149 6.528 1.00 21.59 1041 THR A CA 1
ATOM 1308 C C . THR A 1 166 ? -18.323 4.296 5.282 1.00 22.31 1041 THR A C 1
ATOM 1309 O O . THR A 1 166 ? -18.117 5.415 4.810 1.00 22.51 1041 THR A O 1
ATOM 1313 N N . THR A 1 167 ? -17.832 3.179 4.762 1.00 21.23 1042 THR A N 1
ATOM 1314 C CA . THR A 1 167 ? -17.052 3.151 3.529 1.00 21.73 1042 THR A CA 1
ATOM 1315 C C . THR A 1 167 ? -17.788 2.335 2.474 1.00 20.38 1042 THR A C 1
ATOM 1316 O O . THR A 1 167 ? -18.180 1.194 2.725 1.00 20.71 1042 THR A O 1
ATOM 1320 N N . GLY A 1 168 ? -17.962 2.912 1.289 1.00 22.30 1043 GLY A N 1
ATOM 1321 C CA . GLY A 1 168 ? -18.535 2.184 0.174 1.00 23.35 1043 GLY A CA 1
ATOM 1322 C C . GLY A 1 168 ? -17.458 1.438 -0.582 1.00 21.56 1043 GLY A C 1
ATOM 1323 O O . GLY A 1 168 ? -16.511 2.048 -1.077 1.00 23.05 1043 GLY A O 1
ATOM 1324 N N . LEU A 1 169 ? -17.582 0.121 -0.667 1.00 19.91 1044 LEU A N 1
ATOM 1325 C CA . LEU A 1 169 ? -16.632 -0.699 -1.398 1.00 19.08 1044 LEU A CA 1
ATOM 1326 C C . LEU A 1 169 ? -17.300 -1.315 -2.614 1.00 23.13 1044 LEU A C 1
ATOM 1327 O O . LEU A 1 169 ? -18.479 -1.676 -2.579 1.00 20.21 1044 LEU A O 1
ATOM 1332 N N . LYS A 1 170 ? -16.523 -1.462 -3.680 1.00 21.67 1045 LYS A N 1
ATOM 1333 C CA . LYS A 1 170 ? -16.908 -2.271 -4.822 1.00 24.94 1045 LYS A CA 1
ATOM 1334 C C . LYS A 1 170 ? -15.977 -3.472 -4.877 1.00 27.87 1045 LYS A C 1
ATOM 1335 O O . LYS A 1 170 ? -14.753 -3.317 -4.790 1.00 29.64 1045 LYS A O 1
ATOM 1341 N N . MET A 1 171 ? -16.587 -4.646 -5.010 1.00 22.65 1046 MET A N 1
ATOM 1342 C CA . MET A 1 171 ? -15.818 -5.904 -5.097 1.00 24.60 1046 MET A CA 1
ATOM 1343 C C . MET A 1 171 ? -16.101 -6.494 -6.480 1.00 30.03 1046 MET A C 1
ATOM 1344 O O . MET A 1 171 ? -17.274 -6.538 -6.867 1.00 28.29 1046 MET A O 1
ATOM 1349 N N . LYS A 1 172 ? -15.056 -6.883 -7.205 1.00 27.62 1047 LYS A N 1
ATOM 1350 C CA . LYS A 1 172 ? -15.222 -7.412 -8.555 1.00 31.15 1047 LYS A CA 1
ATOM 1351 C C . LYS A 1 172 ? -14.535 -8.767 -8.674 1.00 42.07 1047 LYS A C 1
ATOM 1352 O O . LYS A 1 172 ? -13.373 -8.920 -8.280 1.00 38.12 1047 LYS A O 1
ATOM 1358 N N . HIS A 1 173 ? -15.258 -9.751 -9.207 1.00 43.94 1048 HIS A N 1
ATOM 1359 C CA . HIS A 1 173 ? -14.673 -11.059 -9.481 1.00 43.45 1048 HIS A CA 1
ATOM 1360 C C . HIS A 1 173 ? -13.942 -11.013 -10.817 1.00 46.69 1048 HIS A C 1
ATOM 1361 O O . HIS A 1 173 ? -14.554 -10.789 -11.867 1.00 47.33 1048 HIS A O 1
ATOM 1368 N N . LEU A 1 174 ? -12.630 -11.224 -10.781 1.00 46.61 1049 LEU A N 1
ATOM 1369 C CA . LEU A 1 174 ? -11.803 -10.972 -11.953 1.00 44.21 1049 LEU A CA 1
ATOM 1370 C C . LEU A 1 174 ? -11.951 -12.024 -13.047 1.00 50.96 1049 LEU A C 1
ATOM 1371 O O . LEU A 1 174 ? -11.493 -11.785 -14.166 1.00 54.05 1049 LEU A O 1
ATOM 1376 N N . LEU A 1 175 ? -12.593 -13.158 -12.766 1.00 54.05 1050 LEU A N 1
ATOM 1377 C CA . LEU A 1 175 ? -12.776 -14.206 -13.763 1.00 56.48 1050 LEU A CA 1
ATOM 1378 C C . LEU A 1 175 ? -14.177 -14.229 -14.362 1.00 58.16 1050 LEU A C 1
ATOM 1379 O O . LEU A 1 175 ? -14.353 -14.747 -15.468 1.00 48.45 1050 LEU A O 1
ATOM 1384 N N . THR A 1 176 ? -15.176 -13.688 -13.664 1.00 38.47 1051 THR A N 1
ATOM 1385 C CA . THR A 1 176 ? -16.519 -13.553 -14.210 1.00 42.90 1051 THR A CA 1
ATOM 1386 C C . THR A 1 176 ? -16.891 -12.126 -14.585 1.00 46.15 1051 THR A C 1
ATOM 1387 O O . THR A 1 176 ? -17.771 -11.928 -15.437 1.00 34.06 1051 THR A O 1
ATOM 1391 N N . GLY A 1 177 ? -16.223 -11.138 -14.006 1.00 28.88 1052 GLY A N 1
ATOM 1392 C CA . GLY A 1 177 ? -16.592 -9.760 -14.193 1.00 34.72 1052 GLY A CA 1
ATOM 1393 C C . GLY A 1 177 ? -17.712 -9.277 -13.305 1.00 33.70 1052 GLY A C 1
ATOM 1394 O O . GLY A 1 177 ? -18.000 -8.076 -13.310 1.00 32.89 1052 GLY A O 1
ATOM 1395 N N . GLN A 1 178 ? -18.359 -10.166 -12.546 1.00 29.96 1053 GLN A N 1
ATOM 1396 C CA . GLN A 1 178 ? -19.428 -9.747 -11.649 1.00 27.12 1053 GLN A CA 1
ATOM 1397 C C . GLN A 1 178 ? -18.902 -8.785 -10.590 1.00 26.35 1053 GLN A C 1
ATOM 1398 O O . GLN A 1 178 ? -17.750 -8.873 -10.159 1.00 28.49 1053 GLN A O 1
ATOM 1404 N N . GLU A 1 179 ? -19.769 -7.861 -10.172 1.00 23.84 1054 GLU A N 1
ATOM 1405 C CA . GLU A 1 179 ? -19.425 -6.841 -9.186 1.00 21.26 1054 GLU A CA 1
ATOM 1406 C C . GLU A 1 179 ? -20.497 -6.813 -8.115 1.00 24.00 1054 GLU A C 1
ATOM 1407 O O . GLU A 1 179 ? -21.662 -7.119 -8.381 1.00 28.19 1054 GLU A O 1
ATOM 1413 N N . ARG A 1 180 ? -20.099 -6.431 -6.903 1.00 19.81 1055 ARG A N 1
ATOM 1414 C CA . ARG A 1 180 ? -21.047 -6.254 -5.819 1.00 20.96 1055 ARG A CA 1
ATOM 1415 C C . ARG A 1 180 ? -20.581 -5.101 -4.946 1.00 28.73 1055 ARG A C 1
ATOM 1416 O O . ARG A 1 180 ? -19.377 -4.895 -4.750 1.00 23.39 1055 ARG A O 1
ATOM 1424 N N . THR A 1 181 ? -21.544 -4.375 -4.395 1.00 22.20 1056 THR A N 1
ATOM 1425 C CA . THR A 1 181 ? -21.249 -3.353 -3.404 1.00 17.65 1056 THR A CA 1
ATOM 1426 C C . THR A 1 181 ? -21.258 -3.970 -2.014 1.00 22.80 1056 THR A C 1
ATOM 1427 O O . THR A 1 181 ? -22.127 -4.788 -1.700 1.00 17.84 1056 THR A O 1
ATOM 1431 N N . VAL A 1 182 ? -20.253 -3.618 -1.215 1.00 16.71 1057 VAL A N 1
ATOM 1432 C CA . VAL A 1 182 ? -20.144 -4.023 0.181 1.00 18.10 1057 VAL A CA 1
ATOM 1433 C C . VAL A 1 182 ? -20.047 -2.754 1.017 1.00 21.69 1057 VAL A C 1
ATOM 1434 O O . VAL A 1 182 ? -19.208 -1.890 0.744 1.00 22.28 1057 VAL A O 1
ATOM 1438 N N . TRP A 1 183 ? -20.901 -2.641 2.024 1.00 19.91 1058 TRP A N 1
ATOM 1439 C CA . TRP A 1 183 ? -20.879 -1.506 2.937 1.00 17.79 1058 TRP A CA 1
ATOM 1440 C C . TRP A 1 183 ? -20.025 -1.880 4.148 1.00 17.79 1058 TRP A C 1
ATOM 1441 O O . TRP A 1 183 ? -20.270 -2.900 4.797 1.00 20.72 1058 TRP A O 1
ATOM 1452 N N . HIS A 1 184 ? -19.015 -1.062 4.428 1.00 20.38 1059 HIS A N 1
ATOM 1453 C CA . HIS A 1 184 ? -18.065 -1.264 5.519 1.00 16.68 1059 HIS A CA 1
ATOM 1454 C C . HIS A 1 184 ? -18.368 -0.227 6.594 1.00 15.68 1059 HIS A C 1
ATOM 1455 O O . HIS A 1 184 ? -18.197 0.976 6.366 1.00 21.55 1059 HIS A O 1
ATOM 1462 N N . LEU A 1 185 ? -18.863 -0.692 7.752 1.00 16.77 1060 LEU A N 1
ATOM 1463 C CA . LEU A 1 185 ? -19.264 0.165 8.866 1.00 19.46 1060 LEU A CA 1
ATOM 1464 C C . LEU A 1 185 ? -18.264 -0.090 9.985 1.00 16.00 1060 LEU A C 1
ATOM 1465 O O . LEU A 1 185 ? -18.263 -1.179 10.572 1.00 19.36 1060 LEU A O 1
ATOM 1470 N N . GLN A 1 186 ? -17.394 0.899 10.223 1.00 19.00 1061 GLN A N 1
ATOM 1471 C CA . GLN A 1 186 ? -16.302 0.722 11.211 1.00 16.62 1061 GLN A CA 1
ATOM 1472 C C . GLN A 1 186 ? -16.477 1.613 12.435 1.00 19.58 1061 GLN A C 1
ATOM 1473 O O . GLN A 1 186 ? -16.486 2.838 12.275 1.00 20.35 1061 GLN A O 1
ATOM 1479 N N . TYR A 1 187 ? -16.642 0.999 13.601 1.00 17.91 1062 TYR A N 1
ATOM 1480 C CA . TYR A 1 187 ? -16.665 1.750 14.853 1.00 19.92 1062 TYR A CA 1
ATOM 1481 C C . TYR A 1 187 ? -15.225 2.095 15.217 1.00 24.61 1062 TYR A C 1
ATOM 1482 O O . TYR A 1 187 ? -14.382 1.204 15.316 1.00 30.52 1062 TYR A O 1
ATOM 1491 N N . THR A 1 188 ? -14.919 3.378 15.394 1.00 33.01 1063 THR A N 1
ATOM 1492 C CA . THR A 1 188 ? -13.502 3.732 15.391 1.00 38.85 1063 THR A CA 1
ATOM 1493 C C . THR A 1 188 ? -12.864 3.881 16.770 1.00 30.16 1063 THR A C 1
ATOM 1494 O O . THR A 1 188 ? -11.657 3.650 16.889 1.00 47.62 1063 THR A O 1
ATOM 1498 N N . ASP A 1 189 ? -13.613 4.203 17.827 1.00 37.49 1064 ASP A N 1
ATOM 1499 C CA . ASP A 1 189 ? -13.037 4.363 19.172 1.00 41.91 1064 ASP A CA 1
ATOM 1500 C C . ASP A 1 189 ? -13.616 3.302 20.110 1.00 35.86 1064 ASP A C 1
ATOM 1501 O O . ASP A 1 189 ? -14.573 3.561 20.841 1.00 38.59 1064 ASP A O 1
ATOM 1506 N N . TRP A 1 190 ? -13.009 2.110 20.107 1.00 30.97 1065 TRP A N 1
ATOM 1507 C CA . TRP A 1 190 ? -13.456 0.999 20.951 1.00 27.56 1065 TRP A CA 1
ATOM 1508 C C . TRP A 1 190 ? -12.245 0.186 21.383 1.00 27.70 1065 TRP A C 1
ATOM 1509 O O . TRP A 1 190 ? -11.808 -0.725 20.661 1.00 28.58 1065 TRP A O 1
ATOM 1520 N N . PRO A 1 191 ? -11.706 0.447 22.569 1.00 26.62 1066 PRO A N 1
ATOM 1521 C CA . PRO A 1 191 ? -10.494 -0.272 22.996 1.00 27.79 1066 PRO A CA 1
ATOM 1522 C C . PRO A 1 191 ? -10.765 -1.761 23.163 1.00 31.15 1066 PRO A C 1
ATOM 1523 O O . PRO A 1 191 ? -11.837 -2.169 23.621 1.00 26.57 1066 PRO A O 1
ATOM 1527 N N . GLU A 1 192 ? -9.778 -2.573 22.792 1.00 26.58 1067 GLU A N 1
ATOM 1528 C CA . GLU A 1 192 ? -9.932 -4.010 22.965 1.00 30.43 1067 GLU A CA 1
ATOM 1529 C C . GLU A 1 192 ? -10.068 -4.340 24.444 1.00 23.25 1067 GLU A C 1
ATOM 1530 O O . GLU A 1 192 ? -9.432 -3.716 25.300 1.00 26.00 1067 GLU A O 1
ATOM 1536 N N . HIS A 1 193 ? -10.943 -5.300 24.734 1.00 23.89 1068 HIS A N 1
ATOM 1537 C CA . HIS A 1 193 ? -11.287 -5.773 26.072 1.00 25.22 1068 HIS A CA 1
ATOM 1538 C C . HIS A 1 193 ? -12.089 -4.741 26.848 1.00 30.19 1068 HIS A C 1
ATOM 1539 O O . HIS A 1 193 ? -12.395 -4.960 28.028 1.00 29.98 1068 HIS A O 1
ATOM 1546 N N . GLY A 1 194 ? -12.462 -3.628 26.210 1.00 23.35 1069 GLY A N 1
ATOM 1547 C CA . GLY A 1 194 ? -13.212 -2.603 26.899 1.00 30.80 1069 GLY A CA 1
ATOM 1548 C C . GLY A 1 194 ? -14.551 -2.353 26.247 1.00 31.75 1069 GLY A C 1
ATOM 1549 O O . GLY A 1 194 ? -15.086 -3.209 25.530 1.00 25.61 1069 GLY A O 1
ATOM 1550 N N . CYS A 1 195 ? -15.073 -1.157 26.463 1.00 29.42 1070 CYS A N 1
ATOM 1551 C CA . CYS A 1 195 ? -16.389 -0.733 26.029 1.00 30.92 1070 CYS A CA 1
ATOM 1552 C C . CYS A 1 195 ? -16.264 0.427 25.062 1.00 32.28 1070 CYS A C 1
ATOM 1553 O O . CYS A 1 195 ? -15.260 1.152 25.076 1.00 32.21 1070 CYS A O 1
ATOM 1556 N N . PRO A 1 196 ? -17.271 0.649 24.221 1.00 30.98 1071 PRO A N 1
ATOM 1557 C CA . PRO A 1 196 ? -17.292 1.876 23.421 1.00 35.35 1071 PRO A CA 1
ATOM 1558 C C . PRO A 1 196 ? -17.279 3.094 24.328 1.00 35.04 1071 PRO A C 1
ATOM 1559 O O . PRO A 1 196 ? -17.848 3.083 25.421 1.00 33.27 1071 PRO A O 1
ATOM 1563 N N . GLU A 1 197 ? -16.603 4.145 23.869 1.00 47.02 1072 GLU A N 1
ATOM 1564 C CA . GLU A 1 197 ? -16.479 5.350 24.679 1.00 51.61 1072 GLU A CA 1
ATOM 1565 C C . GLU A 1 197 ? -17.811 6.080 24.800 1.00 45.24 1072 GLU A C 1
ATOM 1566 O O . GLU A 1 197 ? -18.108 6.654 25.853 1.00 48.32 1072 GLU A O 1
ATOM 1572 N N . ASP A 1 198 ? -18.640 6.022 23.763 1.00 38.89 1073 ASP A N 1
ATOM 1573 C CA . ASP A 1 198 ? -19.885 6.779 23.686 1.00 42.18 1073 ASP A CA 1
ATOM 1574 C C . ASP A 1 198 ? -21.026 5.776 23.561 1.00 33.55 1073 ASP A C 1
ATOM 1575 O O . ASP A 1 198 ? -21.186 5.133 22.513 1.00 33.68 1073 ASP A O 1
ATOM 1580 N N . LEU A 1 199 ? -21.810 5.630 24.633 1.00 29.67 1074 LEU A N 1
ATOM 1581 C CA . LEU A 1 199 ? -22.901 4.662 24.602 1.00 32.35 1074 LEU A CA 1
ATOM 1582 C C . LEU A 1 199 ? -23.919 5.017 23.521 1.00 31.48 1074 LEU A C 1
ATOM 1583 O O . LEU A 1 199 ? -24.334 4.158 22.734 1.00 31.61 1074 LEU A O 1
ATOM 1588 N N . LYS A 1 200 ? -24.326 6.291 23.462 1.00 31.09 1075 LYS A N 1
ATOM 1589 C CA . LYS A 1 200 ? -25.299 6.700 22.452 1.00 33.61 1075 LYS A CA 1
ATOM 1590 C C . LYS A 1 200 ? -24.731 6.587 21.047 1.00 36.39 1075 LYS A C 1
ATOM 1591 O O . LYS A 1 200 ? -25.476 6.294 20.102 1.00 28.48 1075 LYS A O 1
ATOM 1597 N N . GLY A 1 201 ? -23.425 6.805 20.884 1.00 29.12 1076 GLY A N 1
ATOM 1598 C CA . GLY A 1 201 ? -22.815 6.572 19.582 1.00 30.00 1076 GLY A CA 1
ATOM 1599 C C . GLY A 1 201 ? -22.875 5.113 19.170 1.00 26.72 1076 GLY A C 1
ATOM 1600 O O . GLY A 1 201 ? -23.064 4.792 17.993 1.00 26.67 1076 GLY A O 1
ATOM 1601 N N . PHE A 1 202 ? -22.720 4.206 20.135 1.00 23.92 1077 PHE A N 1
ATOM 1602 C CA . PHE A 1 202 ? -22.856 2.789 19.827 1.00 22.62 1077 PHE A CA 1
ATOM 1603 C C . PHE A 1 202 ? -24.283 2.460 19.409 1.00 26.00 1077 PHE A C 1
ATOM 1604 O O . PHE A 1 202 ? -24.497 1.686 18.466 1.00 19.68 1077 PHE A O 1
ATOM 1612 N N . LEU A 1 203 ? -25.280 3.055 20.080 1.00 23.60 1078 LEU A N 1
ATOM 1613 C CA . LEU A 1 203 ? -26.659 2.814 19.666 1.00 26.01 1078 LEU A CA 1
ATOM 1614 C C . LEU A 1 203 ? -26.908 3.313 18.247 1.00 24.66 1078 LEU A C 1
ATOM 1615 O O . LEU A 1 203 ? -27.655 2.690 17.486 1.00 26.66 1078 LEU A O 1
ATOM 1620 N N . SER A 1 204 ? -26.284 4.430 17.870 1.00 23.45 1079 SER A N 1
ATOM 1621 C CA . SER A 1 204 ? -26.457 4.940 16.512 1.00 19.61 1079 SER A CA 1
ATOM 1622 C C . SER A 1 204 ? -25.746 4.055 15.495 1.00 23.14 1079 SER A C 1
ATOM 1623 O O . SER A 1 204 ? -26.189 3.961 14.344 1.00 25.52 1079 SER A O 1
ATOM 1626 N N . TYR A 1 205 ? -24.656 3.398 15.912 1.00 23.30 1080 TYR A N 1
ATOM 1627 C CA . TYR A 1 205 ? -23.980 2.404 15.078 1.00 20.43 1080 TYR A CA 1
ATOM 1628 C C . TYR A 1 205 ? -24.868 1.182 14.865 1.00 19.60 1080 TYR A C 1
ATOM 1629 O O . TYR A 1 205 ? -25.042 0.712 13.737 1.00 19.54 1080 TYR A O 1
ATOM 1638 N N . LEU A 1 206 ? -25.461 0.665 15.944 1.00 20.89 1081 LEU A N 1
ATOM 1639 C CA . LEU A 1 206 ? -26.420 -0.428 15.816 1.00 21.18 1081 LEU A CA 1
ATOM 1640 C C . LEU A 1 206 ? -27.585 -0.027 14.923 1.00 18.29 1081 LEU A C 1
ATOM 1641 O O . LEU A 1 206 ? -28.078 -0.841 14.131 1.00 20.06 1081 LEU A O 1
ATOM 1646 N N . GLU A 1 207 ? -28.041 1.226 15.042 1.00 20.00 1082 GLU A N 1
ATOM 1647 C CA . GLU A 1 207 ? -29.174 1.675 14.240 1.00 24.42 1082 GLU A CA 1
ATOM 1648 C C . GLU A 1 207 ? -28.812 1.681 12.764 1.00 27.03 1082 GLU A C 1
ATOM 1649 O O . GLU A 1 207 ? -29.624 1.301 11.909 1.00 22.64 1082 GLU A O 1
ATOM 1655 N N . GLU A 1 208 ? -27.571 2.049 12.451 1.00 22.03 1083 GLU A N 1
ATOM 1656 C CA . GLU A 1 208 ? -27.155 2.086 11.055 1.00 22.99 1083 GLU A CA 1
ATOM 1657 C C . GLU A 1 208 ? -27.001 0.681 10.483 1.00 20.68 1083 GLU A C 1
ATOM 1658 O O . GLU A 1 208 ? -27.383 0.431 9.331 1.00 21.67 1083 GLU A O 1
ATOM 1664 N N . ILE A 1 209 ? -26.474 -0.255 11.276 1.00 21.10 1084 ILE A N 1
ATOM 1665 C CA . ILE A 1 209 ? -26.390 -1.650 10.830 1.00 19.45 1084 ILE A CA 1
ATOM 1666 C C . ILE A 1 209 ? -27.783 -2.193 10.546 1.00 23.80 1084 ILE A C 1
ATOM 1667 O O . ILE A 1 209 ? -28.039 -2.810 9.503 1.00 23.20 1084 ILE A O 1
ATOM 1672 N N . GLN A 1 210 ? -28.709 -1.947 11.471 1.00 19.57 1085 GLN A N 1
ATOM 1673 C CA . GLN A 1 210 ? -30.086 -2.404 11.307 1.00 21.35 1085 GLN A CA 1
ATOM 1674 C C . GLN A 1 210 ? -30.707 -1.824 10.049 1.00 24.60 1085 GLN A C 1
ATOM 1675 O O . GLN A 1 210 ? -31.386 -2.534 9.295 1.00 24.51 1085 GLN A O 1
ATOM 1681 N N . SER A 1 211 ? -30.476 -0.534 9.802 1.00 23.08 1086 SER A N 1
ATOM 1682 C CA . SER A 1 211 ? -31.076 0.117 8.644 1.00 23.96 1086 SER A CA 1
ATOM 1683 C C . SER A 1 211 ? -30.515 -0.450 7.355 1.00 20.45 1086 SER A C 1
ATOM 1684 O O . SER A 1 211 ? -31.267 -0.833 6.453 1.00 22.24 1086 SER A O 1
ATOM 1687 N N . VAL A 1 212 ? -29.193 -0.517 7.251 1.00 19.10 1087 VAL A N 1
ATOM 1688 C CA . VAL A 1 212 ? -28.604 -0.934 5.980 1.00 25.22 1087 VAL A CA 1
ATOM 1689 C C . VAL A 1 212 ? -28.917 -2.402 5.697 1.00 20.46 1087 VAL A C 1
ATOM 1690 O O . VAL A 1 212 ? -29.185 -2.780 4.550 1.00 19.54 1087 VAL A O 1
ATOM 1694 N N . ARG A 1 213 ? -28.913 -3.257 6.724 1.00 16.98 1088 ARG A N 1
ATOM 1695 C CA . ARG A 1 213 ? -29.344 -4.638 6.493 1.00 20.39 1088 ARG A CA 1
ATOM 1696 C C . ARG A 1 213 ? -30.764 -4.704 5.948 1.00 23.45 1088 ARG A C 1
ATOM 1697 O O . ARG A 1 213 ? -31.033 -5.418 4.972 1.00 22.06 1088 ARG A O 1
ATOM 1705 N N . ARG A 1 214 ? -31.695 -3.986 6.584 1.00 19.43 1089 ARG A N 1
ATOM 1706 C CA . ARG A 1 214 ? -33.091 -3.985 6.144 1.00 24.50 1089 ARG A CA 1
ATOM 1707 C C . ARG A 1 214 ? -33.225 -3.584 4.673 1.00 24.39 1089 ARG A C 1
ATOM 1708 O O . ARG A 1 214 ? -33.912 -4.243 3.880 1.00 23.93 1089 ARG A O 1
ATOM 1716 N N . HIS A 1 215 ? -32.591 -2.476 4.304 1.00 21.32 1090 HIS A N 1
ATOM 1717 C CA . HIS A 1 215 ? -32.774 -1.915 2.978 1.00 23.55 1090 HIS A CA 1
ATOM 1718 C C . HIS A 1 215 ? -32.029 -2.702 1.902 1.00 22.11 1090 HIS A C 1
ATOM 1719 O O . HIS A 1 215 ? -32.531 -2.814 0.781 1.00 24.22 1090 HIS A O 1
ATOM 1726 N N . THR A 1 216 ? -30.835 -3.234 2.198 1.00 22.09 1091 THR A N 1
ATOM 1727 C CA . THR A 1 216 ? -30.183 -4.080 1.195 1.00 23.28 1091 THR A CA 1
ATOM 1728 C C . THR A 1 216 ? -30.922 -5.405 1.012 1.00 26.17 1091 THR A C 1
ATOM 1729 O O . THR A 1 216 ? -30.969 -5.938 -0.105 1.00 26.62 1091 THR A O 1
ATOM 1733 N N . ASN A 1 217 ? -31.512 -5.947 2.087 1.00 26.96 1092 ASN A N 1
ATOM 1734 C CA . ASN A 1 217 ? -32.376 -7.120 1.946 1.00 28.69 1092 ASN A CA 1
ATOM 1735 C C . ASN A 1 217 ? -33.588 -6.825 1.063 1.00 32.76 1092 ASN A C 1
ATOM 1736 O O . ASN A 1 217 ? -33.986 -7.665 0.244 1.00 33.57 1092 ASN A O 1
ATOM 1741 N N . SER A 1 218 ? -34.192 -5.637 1.213 1.00 26.95 1093 SER A N 1
ATOM 1742 C CA . SER A 1 218 ? -35.374 -5.300 0.417 1.00 34.95 1093 SER A CA 1
ATOM 1743 C C . SER A 1 218 ? -35.060 -5.209 -1.071 1.00 36.33 1093 SER A C 1
ATOM 1744 O O . SER A 1 218 ? -35.948 -5.433 -1.897 1.00 35.65 1093 SER A O 1
ATOM 1747 N N . THR A 1 219 ? -33.823 -4.883 -1.435 1.00 38.43 1094 THR A N 1
ATOM 1748 C CA . THR A 1 219 ? -33.465 -4.767 -2.853 1.00 43.99 1094 THR A CA 1
ATOM 1749 C C . THR A 1 219 ? -32.870 -6.050 -3.434 1.00 51.10 1094 THR A C 1
ATOM 1750 O O . THR A 1 219 ? -32.350 -6.898 -2.709 1.00 48.78 1094 THR A O 1
ATOM 1754 N N . PRO A 1 225 ? -32.746 -15.196 -0.535 1.00 42.19 1100 PRO A N 1
ATOM 1755 C CA . PRO A 1 225 ? -31.810 -15.578 0.525 1.00 43.12 1100 PRO A CA 1
ATOM 1756 C C . PRO A 1 225 ? -30.986 -14.384 1.038 1.00 29.21 1100 PRO A C 1
ATOM 1757 O O . PRO A 1 225 ? -30.047 -13.955 0.365 1.00 36.81 1100 PRO A O 1
ATOM 1761 N N . ASN A 1 226 ? -31.338 -13.851 2.207 1.00 27.44 1101 ASN A N 1
ATOM 1762 C CA . ASN A 1 226 ? -30.581 -12.721 2.736 1.00 26.42 1101 ASN A CA 1
ATOM 1763 C C . ASN A 1 226 ? -29.256 -13.215 3.318 1.00 28.86 1101 ASN A C 1
ATOM 1764 O O . ASN A 1 226 ? -29.200 -14.295 3.912 1.00 29.66 1101 ASN A O 1
ATOM 1769 N N . PRO A 1 227 ? -28.176 -12.468 3.140 1.00 24.27 1102 PRO A N 1
ATOM 1770 C CA . PRO A 1 227 ? -26.870 -12.938 3.608 1.00 21.13 1102 PRO A CA 1
ATOM 1771 C C . PRO A 1 227 ? -26.674 -12.667 5.089 1.00 23.84 1102 PRO A C 1
ATOM 1772 O O . PRO A 1 227 ? -27.347 -11.809 5.681 1.00 23.86 1102 PRO A O 1
ATOM 1776 N N . PRO A 1 228 ? -25.757 -13.387 5.733 1.00 19.71 1103 PRO A N 1
ATOM 1777 C CA . PRO A 1 228 ? -25.376 -13.027 7.106 1.00 15.84 1103 PRO A CA 1
ATOM 1778 C C . PRO A 1 228 ? -24.696 -11.669 7.159 1.00 18.11 1103 PRO A C 1
ATOM 1779 O O . PRO A 1 228 ? -24.027 -11.242 6.215 1.00 18.99 1103 PRO A O 1
ATOM 1783 N N . LEU A 1 229 ? -24.851 -10.996 8.304 1.00 16.42 1104 LEU A N 1
ATOM 1784 C CA . LEU A 1 229 ? -24.023 -9.847 8.629 1.00 17.63 1104 LEU A CA 1
ATOM 1785 C C . LEU A 1 229 ? -22.637 -10.350 9.029 1.00 17.22 1104 LEU A C 1
ATOM 1786 O O . LEU A 1 229 ? -22.523 -11.253 9.864 1.00 18.62 1104 LEU A O 1
ATOM 1791 N N . LEU A 1 230 ? -21.592 -9.776 8.441 1.00 14.50 1105 LEU A N 1
ATOM 1792 C CA . LEU A 1 230 ? -20.216 -10.102 8.824 1.00 17.31 1105 LEU A CA 1
ATOM 1793 C C . LEU A 1 230 ? -19.746 -9.129 9.907 1.00 16.53 1105 LEU A C 1
ATOM 1794 O O . LEU A 1 230 ? -19.691 -7.913 9.682 1.00 17.13 1105 LEU A O 1
ATOM 1799 N N . VAL A 1 231 ? -19.434 -9.656 11.090 1.00 15.84 1106 VAL A N 1
ATOM 1800 C CA . VAL A 1 231 ? -18.941 -8.851 12.209 1.00 12.91 1106 VAL A CA 1
ATOM 1801 C C . VAL A 1 231 ? -17.520 -9.300 12.509 1.00 11.93 1106 VAL A C 1
ATOM 1802 O O . VAL A 1 231 ? -17.264 -10.508 12.627 1.00 16.88 1106 VAL A O 1
ATOM 1806 N N . HIS A 1 232 ? -16.603 -8.345 12.660 1.00 15.05 1107 HIS A N 1
ATOM 1807 C CA . HIS A 1 232 ? -15.242 -8.729 13.020 1.00 15.07 1107 HIS A CA 1
ATOM 1808 C C . HIS A 1 232 ? -14.588 -7.706 13.934 1.00 14.94 1107 HIS A C 1
ATOM 1809 O O . HIS A 1 232 ? -14.879 -6.511 13.888 1.00 18.47 1107 HIS A O 1
ATOM 1816 N N . SER A 1 233 ? -13.729 -8.216 14.817 1.00 17.18 1108 SER A N 1
ATOM 1817 C CA . SER A 1 233 ? -12.893 -7.366 15.646 1.00 19.80 1108 SER A CA 1
ATOM 1818 C C . SER A 1 233 ? -11.442 -7.747 15.389 1.00 21.59 1108 SER A C 1
ATOM 1819 O O . SER A 1 233 ? -11.038 -7.898 14.229 1.00 19.01 1108 SER A O 1
ATOM 1822 N N . SER A 1 234 ? -10.627 -7.865 16.439 1.00 16.70 1109 SER A N 1
ATOM 1823 C CA . SER A 1 234 ? -9.285 -8.407 16.241 1.00 15.41 1109 SER A CA 1
ATOM 1824 C C . SER A 1 234 ? -9.298 -9.911 16.500 1.00 18.97 1109 SER A C 1
ATOM 1825 O O . SER A 1 234 ? -8.999 -10.703 15.604 1.00 20.16 1109 SER A O 1
ATOM 1828 N N . ALA A 1 235 ? -9.680 -10.319 17.719 1.00 19.48 1110 ALA A N 1
ATOM 1829 C CA . ALA A 1 235 ? -9.842 -11.735 18.025 1.00 21.89 1110 ALA A CA 1
ATOM 1830 C C . ALA A 1 235 ? -11.118 -12.319 17.436 1.00 19.48 1110 ALA A C 1
ATOM 1831 O O . ALA A 1 235 ? -11.200 -13.537 17.258 1.00 18.24 1110 ALA A O 1
ATOM 1833 N N . GLY A 1 236 ? -12.105 -11.479 17.139 1.00 15.94 1111 GLY A N 1
ATOM 1834 C CA . GLY A 1 236 ? -13.399 -11.926 16.653 1.00 16.25 1111 GLY A CA 1
ATOM 1835 C C . GLY A 1 236 ? -14.327 -12.481 17.706 1.00 19.84 1111 GLY A C 1
ATOM 1836 O O . GLY A 1 236 ? -15.200 -13.281 17.368 1.00 16.53 1111 GLY A O 1
ATOM 1837 N N . VAL A 1 237 ? -14.160 -12.107 18.983 1.00 19.16 1112 VAL A N 1
ATOM 1838 C CA . VAL A 1 237 ? -15.012 -12.679 20.025 1.00 15.99 111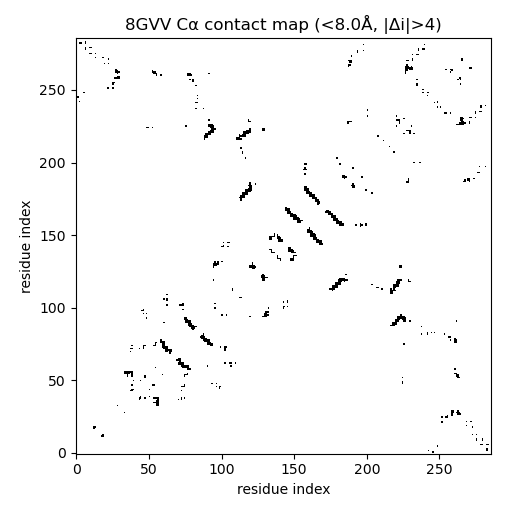2 VAL A CA 1
ATOM 1839 C C . VAL A 1 237 ? -15.493 -11.606 20.999 1.00 14.20 1112 VAL A C 1
ATOM 1840 O O . VAL A 1 237 ? -16.610 -11.690 21.524 1.00 18.56 1112 VAL A O 1
ATOM 1844 N N . GLY A 1 238 ? -14.635 -10.644 21.329 1.00 16.93 1113 GLY A N 1
ATOM 1845 C CA . GLY A 1 238 ? -14.997 -9.729 22.410 1.00 21.07 1113 GLY A CA 1
ATOM 1846 C C . GLY A 1 238 ? -15.959 -8.648 21.967 1.00 19.66 1113 GLY A C 1
ATOM 1847 O O . GLY A 1 238 ? -17.160 -8.675 22.261 1.00 16.92 1113 GLY A O 1
ATOM 1848 N N . ARG A 1 239 ? -15.425 -7.689 21.225 1.00 18.14 1114 ARG A N 1
ATOM 1849 C CA . ARG A 1 239 ? -16.266 -6.610 20.735 1.00 16.68 1114 ARG A CA 1
ATOM 1850 C C . ARG A 1 239 ? -17.255 -7.122 19.708 1.00 16.49 1114 ARG A C 1
ATOM 1851 O O . ARG A 1 239 ? -18.382 -6.620 19.643 1.00 18.37 1114 ARG A O 1
ATOM 1859 N N . THR A 1 240 ? -16.874 -8.173 18.959 1.00 17.31 1115 THR A N 1
ATOM 1860 C CA . THR A 1 240 ? -17.811 -8.884 18.093 1.00 14.60 1115 THR A CA 1
ATOM 1861 C C . THR A 1 240 ? -18.991 -9.418 18.896 1.00 17.64 1115 THR A C 1
ATOM 1862 O O . THR A 1 240 ? -20.149 -9.305 18.473 1.00 16.57 1115 THR A O 1
ATOM 1866 N N . GLY A 1 241 ? -18.716 -10.012 20.059 1.00 15.39 1116 GLY A N 1
ATOM 1867 C CA . GLY A 1 241 ? -19.803 -10.533 20.874 1.00 15.73 1116 GLY A CA 1
ATOM 1868 C C . GLY A 1 241 ? -20.717 -9.442 21.393 1.00 15.36 1116 GLY A C 1
ATOM 1869 O O . GLY A 1 241 ? -21.930 -9.639 21.486 1.00 17.66 1116 GLY A O 1
ATOM 1870 N N . VAL A 1 242 ? -20.145 -8.294 21.781 1.00 15.14 1117 VAL A N 1
ATOM 1871 C CA . VAL A 1 242 ? -20.951 -7.167 22.243 1.00 17.80 1117 VAL A CA 1
ATOM 1872 C C . VAL A 1 242 ? -21.935 -6.751 21.161 1.00 21.89 1117 VAL A C 1
ATOM 1873 O O . VAL A 1 242 ? -23.112 -6.513 21.432 1.00 15.59 1117 VAL A O 1
ATOM 1877 N N . VAL A 1 243 ? -21.469 -6.659 19.917 1.00 15.57 1118 VAL A N 1
ATOM 1878 C CA . VAL A 1 243 ? -22.367 -6.250 18.843 1.00 15.38 1118 VAL A CA 1
ATOM 1879 C C . VAL A 1 243 ? -23.513 -7.245 18.697 1.00 15.57 1118 VAL A C 1
ATOM 1880 O O . VAL A 1 243 ? -24.686 -6.867 18.667 1.00 16.84 1118 VAL A O 1
ATOM 1884 N N . ILE A 1 244 ? -23.191 -8.538 18.634 1.00 15.84 1119 ILE A N 1
ATOM 1885 C CA . ILE A 1 244 ? -24.215 -9.541 18.359 1.00 14.74 1119 ILE A CA 1
ATOM 1886 C C . ILE A 1 244 ? -25.196 -9.656 19.523 1.00 20.66 1119 ILE A C 1
ATOM 1887 O O . ILE A 1 244 ? -26.421 -9.672 19.336 1.00 18.62 1119 ILE A O 1
ATOM 1892 N N . LEU A 1 245 ? -24.681 -9.750 20.744 1.00 16.35 1120 LEU A N 1
ATOM 1893 C CA . LEU A 1 245 ? -25.587 -9.886 21.880 1.00 15.29 1120 LEU A CA 1
ATOM 1894 C C . LEU A 1 245 ? -26.471 -8.649 22.022 1.00 15.20 1120 LEU A C 1
ATOM 1895 O O . LEU A 1 245 ? -27.663 -8.766 22.308 1.00 20.89 1120 LEU A O 1
ATOM 1900 N N . SER A 1 246 ? -25.917 -7.457 21.771 1.00 18.76 1121 SER A N 1
ATOM 1901 C CA . SER A 1 246 ? -26.710 -6.230 21.868 1.00 19.56 1121 SER A CA 1
ATOM 1902 C C . SER A 1 246 ? -27.836 -6.219 20.843 1.00 20.88 1121 SER A C 1
ATOM 1903 O O . SER A 1 246 ? -28.983 -5.922 21.166 1.00 20.52 1121 SER A O 1
ATOM 1906 N N . GLU A 1 247 ? -27.519 -6.523 19.591 1.00 19.60 1122 GLU A N 1
ATOM 1907 C CA . GLU A 1 247 ? -28.552 -6.476 18.565 1.00 16.86 1122 GLU A CA 1
ATOM 1908 C C . GLU A 1 247 ? -29.646 -7.503 18.844 1.00 22.94 1122 GLU A C 1
ATOM 1909 O O . GLU A 1 247 ? -30.839 -7.213 18.688 1.00 23.90 1122 GLU A O 1
ATOM 1915 N N . ILE A 1 248 ? -29.266 -8.697 19.304 1.00 21.09 1123 ILE A N 1
ATOM 1916 C CA . ILE A 1 248 ? -30.268 -9.711 19.612 1.00 23.42 1123 ILE A CA 1
ATOM 1917 C C . ILE A 1 248 ? -31.146 -9.270 20.778 1.00 23.29 1123 ILE A C 1
ATOM 1918 O O . ILE A 1 248 ? -32.379 -9.306 20.689 1.00 24.10 1123 ILE A O 1
ATOM 1923 N N . MET A 1 249 ? -30.531 -8.826 21.881 1.00 23.18 1124 MET A N 1
ATOM 1924 C CA . MET A 1 249 ? -31.302 -8.433 23.059 1.00 21.42 1124 MET A CA 1
ATOM 1925 C C . MET A 1 249 ? -32.210 -7.241 22.777 1.00 19.96 1124 MET A C 1
ATOM 1926 O O . MET A 1 249 ? -33.330 -7.177 23.294 1.00 26.99 1124 MET A O 1
ATOM 1931 N N . ILE A 1 250 ? -31.761 -6.303 21.939 1.00 23.14 1125 ILE A N 1
ATOM 1932 C CA . ILE A 1 250 ? -32.603 -5.154 21.604 1.00 24.99 1125 ILE A CA 1
ATOM 1933 C C . ILE A 1 250 ? -33.859 -5.617 20.875 1.00 31.15 1125 ILE A C 1
ATOM 1934 O O . ILE A 1 250 ? -34.972 -5.126 21.130 1.00 28.57 1125 ILE A O 1
ATOM 1939 N N . ALA A 1 251 ? -33.698 -6.582 19.969 1.00 26.74 1126 ALA A N 1
ATOM 1940 C CA . ALA A 1 251 ? -34.832 -7.143 19.244 1.00 27.73 1126 ALA A CA 1
ATOM 1941 C C . ALA A 1 251 ? -35.780 -7.890 20.176 1.00 34.74 1126 ALA A C 1
ATOM 1942 O O . ALA A 1 251 ? -36.988 -7.944 19.922 1.00 36.20 1126 ALA A O 1
ATOM 1944 N N . CYS A 1 252 ? -35.254 -8.458 21.265 1.00 31.97 1127 CYS A N 1
ATOM 1945 C CA . CYS A 1 252 ? -36.089 -9.149 22.243 1.00 26.22 1127 CYS A CA 1
ATOM 1946 C C . CYS A 1 252 ? -37.035 -8.196 22.961 1.00 33.76 1127 CYS A C 1
ATOM 1947 O O . CYS A 1 252 ? -38.085 -8.629 23.455 1.00 35.42 1127 CYS A O 1
ATOM 1950 N N . LEU A 1 253 ? -36.693 -6.907 23.021 1.00 27.87 1128 LEU A N 1
ATOM 1951 C CA . LEU A 1 253 ? -37.456 -5.928 23.793 1.00 30.23 1128 LEU A CA 1
ATOM 1952 C C . LEU A 1 253 ? -38.856 -5.670 23.245 1.00 41.66 1128 LEU A C 1
ATOM 1953 O O . LEU A 1 253 ? -39.653 -5.006 23.919 1.00 47.12 1128 LEU A O 1
ATOM 1958 N N . GLU A 1 254 ? -39.191 -6.167 22.061 1.00 39.77 1129 GLU A N 1
ATOM 1959 C CA . GLU A 1 254 ? -40.520 -5.913 21.522 1.00 49.56 1129 GLU A CA 1
ATOM 1960 C C . GLU A 1 254 ? -41.476 -7.100 21.626 1.00 52.07 1129 GLU A C 1
ATOM 1961 O O . GLU A 1 254 ? -42.630 -6.967 21.211 1.00 40.03 1129 GLU A O 1
ATOM 1967 N N . HIS A 1 255 ? -41.059 -8.228 22.213 1.00 57.73 1130 HIS A N 1
ATOM 1968 C CA . HIS A 1 255 ? -41.794 -9.489 22.091 1.00 49.02 1130 HIS A CA 1
ATOM 1969 C C . HIS A 1 255 ? -42.417 -10.010 23.384 1.00 60.08 1130 HIS A C 1
ATOM 1970 O O . HIS A 1 255 ? -42.799 -11.185 23.425 1.00 70.53 1130 HIS A O 1
ATOM 1977 N N . ASN A 1 256 ? -42.529 -9.184 24.428 1.00 61.42 1131 ASN A N 1
ATOM 1978 C CA . ASN A 1 256 ? -43.228 -9.582 25.691 1.00 53.91 1131 ASN A CA 1
ATOM 1979 C C . ASN A 1 256 ? -42.548 -10.759 26.407 1.00 55.00 1131 ASN A C 1
ATOM 1980 O O . ASN A 1 256 ? -42.581 -10.768 27.653 1.00 59.96 1131 ASN A O 1
ATOM 1985 N N . GLU A 1 257 ? -41.962 -11.705 25.671 1.00 53.03 1132 GLU A N 1
ATOM 1986 C CA . GLU A 1 257 ? -41.270 -12.852 26.255 1.00 56.11 1132 GLU A CA 1
ATOM 1987 C C . GLU A 1 257 ? -40.231 -12.407 27.284 1.00 48.11 1132 GLU A C 1
ATOM 1988 O O . GLU A 1 257 ? -39.632 -11.334 27.170 1.00 51.43 1132 GLU A O 1
ATOM 1994 N N . VAL A 1 258 ? -40.005 -13.251 28.294 1.00 49.21 1133 VAL A N 1
ATOM 1995 C CA . VAL A 1 258 ? -39.118 -12.882 29.395 1.00 41.81 1133 VAL A CA 1
ATOM 1996 C C . VAL A 1 258 ? -37.677 -12.789 28.900 1.00 43.43 1133 VAL A C 1
ATOM 1997 O O . VAL A 1 258 ? -37.179 -13.679 28.197 1.00 40.16 1133 VAL A O 1
ATOM 2001 N N . LEU A 1 259 ? -37.001 -11.702 29.266 1.00 45.23 1134 LEU A N 1
ATOM 2002 C CA . LEU A 1 259 ? -35.619 -11.490 28.855 1.00 40.16 1134 LEU A CA 1
ATOM 2003 C C . LEU A 1 259 ? -34.700 -12.454 29.597 1.00 41.79 1134 LEU A C 1
ATOM 2004 O O . LEU A 1 259 ? -34.878 -12.718 30.788 1.00 38.22 1134 LEU A O 1
ATOM 2009 N N . ASP A 1 260 ? -33.692 -12.970 28.897 1.00 30.68 1135 ASP A N 1
ATOM 2010 C CA . ASP A 1 260 ? -32.792 -13.916 29.541 1.00 32.44 1135 ASP A CA 1
ATOM 2011 C C . ASP A 1 260 ? -31.430 -13.766 28.862 1.00 28.80 1135 ASP A C 1
ATOM 2012 O O . ASP A 1 260 ? -31.046 -14.595 28.041 1.00 25.00 1135 ASP A O 1
ATOM 2017 N N . ILE A 1 261 ? -30.736 -12.670 29.211 1.00 22.15 1136 ILE A N 1
ATOM 2018 C CA . ILE A 1 261 ? -29.439 -12.363 28.590 1.00 25.81 1136 ILE A CA 1
ATOM 2019 C C . ILE A 1 261 ? -28.436 -13.504 28.737 1.00 25.69 1136 ILE A C 1
ATOM 2020 O O . ILE A 1 261 ? -27.748 -13.824 27.746 1.00 24.84 1136 ILE A O 1
ATOM 2025 N N . PRO A 1 262 ? -28.257 -14.120 29.908 1.00 23.04 1137 PRO A N 1
ATOM 2026 C CA . PRO A 1 262 ? -27.257 -15.187 29.990 1.00 22.75 1137 PRO A CA 1
ATOM 2027 C C . PRO A 1 262 ? -27.646 -16.414 29.199 1.00 27.58 1137 PRO A C 1
ATOM 2028 O O . PRO A 1 262 ? -26.754 -17.102 28.692 1.00 22.41 1137 PRO A O 1
ATOM 2032 N N . ARG A 1 263 ? -28.944 -16.709 29.082 1.00 23.19 1138 ARG A N 1
ATOM 2033 C CA . ARG A 1 263 ? -29.387 -17.756 28.166 1.00 26.85 1138 ARG A CA 1
ATOM 2034 C C . ARG A 1 263 ? -28.932 -17.456 26.743 1.00 28.03 1138 ARG A C 1
ATOM 2035 O O . ARG A 1 263 ? -28.379 -18.325 26.063 1.00 24.86 1138 ARG A O 1
ATOM 2043 N N . VAL A 1 264 ? -29.162 -16.225 26.272 1.00 21.40 1139 VAL A N 1
ATOM 2044 C CA . VAL A 1 264 ? -28.759 -15.860 24.913 1.00 23.02 1139 VAL A CA 1
ATOM 2045 C C . VAL A 1 264 ? -27.240 -15.927 24.751 1.00 29.11 1139 VAL A C 1
ATOM 2046 O O . VAL A 1 264 ? -26.734 -16.425 23.737 1.00 18.66 1139 VAL A O 1
ATOM 2050 N N . LEU A 1 265 ? -26.481 -15.416 25.723 1.00 19.36 1140 LEU A N 1
ATOM 2051 C CA . LEU A 1 265 ? -25.030 -15.455 25.546 1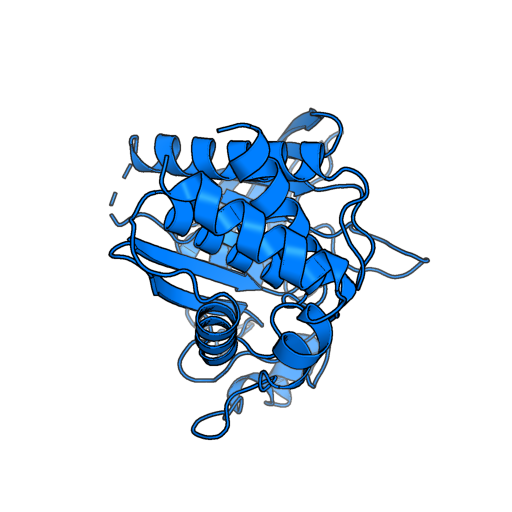.00 20.28 1140 LEU A CA 1
ATOM 2052 C C . LEU A 1 265 ? -24.535 -16.895 25.548 1.00 21.67 1140 LEU A C 1
ATOM 2053 O O . LEU A 1 265 ? -23.646 -17.252 24.767 1.00 20.16 1140 LEU A O 1
ATOM 2058 N N . ASP A 1 266 ? -25.121 -17.747 26.391 1.00 19.20 1141 ASP A N 1
ATOM 2059 C CA . ASP A 1 266 ? -24.761 -19.161 26.336 1.00 26.38 1141 ASP A CA 1
ATOM 2060 C C . ASP A 1 266 ? -25.050 -19.762 24.959 1.00 23.63 1141 ASP A C 1
ATOM 2061 O O . ASP A 1 266 ? -24.214 -20.495 24.412 1.00 24.05 1141 ASP A O 1
ATOM 2066 N N . MET A 1 267 ? -26.212 -19.450 24.370 1.00 20.35 1142 MET A N 1
ATOM 2067 C CA . MET A 1 267 ? -26.499 -19.960 23.031 1.00 21.49 1142 MET A CA 1
ATOM 2068 C C . MET A 1 267 ? -25.471 -19.465 22.029 1.00 21.59 1142 MET A C 1
ATOM 2069 O O . MET A 1 267 ? -25.074 -20.205 21.121 1.00 23.80 1142 MET A O 1
ATOM 2074 N N . LEU A 1 268 ? -25.052 -18.208 22.156 1.00 21.31 1143 LEU A N 1
ATOM 2075 C CA . LEU A 1 268 ? -24.085 -17.657 21.217 1.00 18.76 1143 LEU A CA 1
ATOM 2076 C C . LEU A 1 268 ? -22.734 -18.352 21.350 1.00 21.10 1143 LEU A C 1
ATOM 2077 O O . LEU A 1 268 ? -22.075 -18.654 20.350 1.00 18.79 1143 LEU A O 1
ATOM 2082 N N . ARG A 1 269 ? -22.308 -18.628 22.584 1.00 20.07 1144 ARG A N 1
ATOM 2083 C CA . ARG A 1 269 ? -21.006 -19.248 22.766 1.00 19.28 1144 ARG A CA 1
ATOM 2084 C C . ARG A 1 269 ? -21.006 -20.705 22.330 1.00 18.39 1144 ARG A C 1
ATOM 2085 O O . ARG A 1 269 ? -19.931 -21.294 22.158 1.00 21.87 1144 ARG A O 1
ATOM 2093 N N . GLN A 1 270 ? -22.185 -21.302 22.153 1.00 21.10 1145 GLN A N 1
ATOM 2094 C CA . GLN A 1 270 ? -22.265 -22.618 21.532 1.00 27.23 1145 GLN A CA 1
ATOM 2095 C C . GLN A 1 270 ? -21.958 -22.571 20.037 1.00 22.66 1145 GLN A C 1
ATOM 2096 O O . GLN A 1 270 ? -21.661 -23.621 19.455 1.00 24.80 1145 GLN A O 1
ATOM 2102 N N . GLN A 1 271 ? -22.037 -21.396 19.402 1.00 23.16 1146 GLN A N 1
ATOM 2103 C CA . GLN A 1 271 ? -21.651 -21.215 18.002 1.00 22.85 1146 GLN A CA 1
ATOM 2104 C C . GLN A 1 271 ? -20.242 -20.666 17.829 1.00 21.78 1146 GLN A C 1
ATOM 2105 O O . GLN A 1 271 ? -19.563 -21.041 16.877 1.00 22.30 1146 GLN A O 1
ATOM 2111 N N . ARG A 1 272 ? -19.795 -19.756 18.693 1.00 19.24 1147 ARG A N 1
ATOM 2112 C CA . ARG A 1 272 ? -18.401 -19.331 18.695 1.00 17.73 1147 ARG A CA 1
ATOM 2113 C C . ARG A 1 272 ? -17.982 -19.060 20.131 1.00 19.33 1147 ARG A C 1
ATOM 2114 O O . ARG A 1 272 ? -18.653 -18.296 20.828 1.00 16.96 1147 ARG A O 1
ATOM 2122 N N . MET A 1 273 ? -16.868 -19.674 20.543 1.00 17.45 1148 MET A N 1
ATOM 2123 C CA . MET A 1 273 ? -16.367 -19.612 21.915 1.00 20.65 1148 MET A CA 1
ATOM 2124 C C . MET A 1 273 ? -16.022 -18.182 22.315 1.00 22.65 1148 MET A C 1
ATOM 2125 O O . MET A 1 273 ? -15.711 -17.345 21.477 1.00 17.37 1148 MET A O 1
ATOM 2130 N N . MET A 1 274 ? -16.138 -17.890 23.614 1.00 19.88 1149 MET A N 1
ATOM 2131 C CA . MET A 1 274 ? -15.617 -16.680 24.259 1.00 21.62 1149 MET A CA 1
ATOM 2132 C C . MET A 1 274 ? -16.312 -15.371 23.906 1.00 17.44 1149 MET A C 1
ATOM 2133 O O . MET A 1 274 ? -15.850 -14.312 24.364 1.00 22.29 1149 MET A O 1
ATOM 2138 N N . LEU A 1 275 ? -17.414 -15.402 23.158 1.00 15.61 1150 LEU A N 1
ATOM 2139 C CA . LEU A 1 275 ? -18.158 -14.149 22.840 1.00 18.67 1150 LEU A CA 1
ATOM 2140 C C . LEU A 1 275 ? -18.359 -13.266 24.080 1.00 19.05 1150 LEU A C 1
ATOM 2141 O O . LEU A 1 275 ? -18.845 -13.814 25.075 1.00 20.78 1150 LEU A O 1
ATOM 2146 N N . VAL A 1 276 ? -18.014 -11.978 24.022 1.00 50.00 1151 VAL A N 1
ATOM 2147 C CA . VAL A 1 276 ? -18.067 -11.064 25.207 1.00 50.00 1151 VAL A CA 1
ATOM 2148 C C . VAL A 1 276 ? -16.964 -11.490 26.186 1.00 50.00 1151 VAL A C 1
ATOM 2149 O O . VAL A 1 276 ? -17.233 -12.320 27.067 1.00 50.00 1151 VAL A O 1
ATOM 2153 N N . GLN A 1 277 ? -15.753 -10.964 25.996 1.00 20.02 1152 GLN A N 1
ATOM 2154 C CA . GLN A 1 277 ? -14.593 -11.363 26.842 1.00 20.69 1152 GLN A CA 1
ATOM 2155 C C . GLN A 1 277 ? -14.599 -10.855 28.285 1.00 23.84 1152 GLN A C 1
ATOM 2156 O O . GLN A 1 277 ? -14.053 -11.564 29.140 1.00 22.32 1152 GLN A O 1
ATOM 2162 N N . THR A 1 278 ? -15.109 -9.651 28.538 1.00 21.72 1153 THR A N 1
ATOM 2163 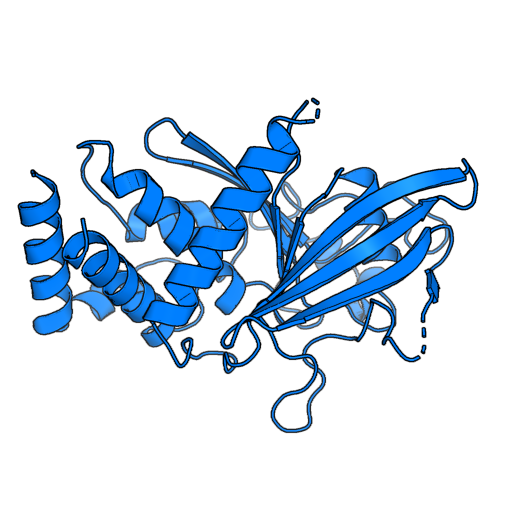C CA . THR A 1 278 ? -14.956 -9.076 29.900 1.00 19.28 1153 THR A CA 1
ATOM 2164 C C . THR A 1 278 ? -16.276 -8.716 30.580 1.00 20.54 1153 THR A C 1
ATOM 2165 O O . THR A 1 278 ? -17.294 -8.592 29.886 1.00 21.95 1153 THR A O 1
ATOM 2169 N N . LEU A 1 279 ? -16.225 -8.544 31.903 1.00 24.53 1154 LEU A N 1
ATOM 2170 C CA . LEU A 1 279 ? -17.422 -8.113 32.667 1.00 19.23 1154 LEU A CA 1
ATOM 2171 C C . LEU A 1 279 ? -17.848 -6.732 32.168 1.00 21.97 1154 LEU A C 1
ATOM 2172 O O . LEU A 1 279 ? -19.033 -6.546 31.972 1.00 23.02 1154 LEU A O 1
ATOM 2177 N N . CYS A 1 280 ? -16.907 -5.823 31.914 1.00 23.24 1155 CYS A N 1
ATOM 2178 C CA . CYS A 1 280 ? -17.313 -4.454 31.511 1.00 21.67 1155 CYS A CA 1
ATOM 2179 C C . CYS A 1 280 ? -18.087 -4.534 30.193 1.00 20.38 1155 CYS A C 1
ATOM 2180 O O . CYS A 1 280 ? -19.042 -3.788 30.044 1.00 22.17 1155 CYS A O 1
ATOM 2183 N N . GLN A 1 281 ? -17.679 -5.421 29.286 1.00 17.92 1156 GLN A N 1
ATOM 2184 C CA . GLN A 1 281 ? -18.399 -5.607 28.002 1.00 17.71 1156 GLN A CA 1
ATOM 2185 C C . GLN A 1 281 ? -19.817 -6.121 28.268 1.00 23.84 1156 GLN A C 1
ATOM 2186 O O . GLN A 1 281 ? -20.747 -5.647 27.607 1.00 19.71 1156 GLN A O 1
ATOM 2192 N N . TYR A 1 282 ? -19.959 -7.057 29.204 1.00 21.06 1157 TYR A N 1
ATOM 2193 C CA . TYR A 1 282 ? -21.287 -7.631 29.525 1.00 23.20 1157 TYR A CA 1
ATOM 2194 C C . TYR A 1 282 ? -22.125 -6.579 30.252 1.00 22.84 1157 TYR A C 1
ATOM 2195 O O . TYR A 1 282 ? -23.320 -6.462 29.959 1.00 21.15 1157 TYR A O 1
ATOM 2204 N N . THR A 1 283 ? -21.510 -5.857 31.190 1.00 22.28 1158 THR A N 1
ATOM 2205 C CA . THR A 1 283 ? -22.280 -4.803 31.838 1.00 21.95 1158 THR A CA 1
ATOM 2206 C C . THR A 1 283 ? -22.610 -3.693 30.855 1.00 23.67 1158 THR A C 1
ATOM 2207 O O . THR A 1 283 ? -23.634 -3.018 31.000 1.00 25.58 1158 THR A O 1
ATOM 2211 N N . PHE A 1 284 ? -21.764 -3.497 29.844 1.00 22.10 1159 PHE A N 1
ATOM 2212 C CA . PHE A 1 284 ? -22.089 -2.522 28.820 1.00 21.37 1159 PHE A CA 1
ATOM 2213 C C . PHE A 1 284 ? -23.377 -2.905 28.101 1.00 24.16 1159 PHE A C 1
ATOM 2214 O O . PHE A 1 284 ? -24.196 -2.037 27.785 1.00 23.24 1159 PHE A O 1
ATOM 2222 N N . VAL A 1 285 ? -23.586 -4.202 27.847 1.00 20.58 1160 VAL A N 1
ATOM 2223 C CA . VAL A 1 285 ? -24.823 -4.621 27.187 1.00 18.88 1160 VAL A CA 1
ATOM 2224 C C . VAL A 1 285 ? -26.032 -4.267 28.044 1.00 23.88 1160 VAL A C 1
ATOM 2225 O O . VAL A 1 285 ? -27.082 -3.868 27.526 1.00 22.79 1160 VAL A O 1
ATOM 2229 N N . TYR A 1 286 ? -25.908 -4.392 29.367 1.00 23.87 1161 TYR A N 1
ATOM 2230 C CA . TYR A 1 286 ? -26.989 -3.954 30.249 1.00 26.94 1161 TYR A CA 1
ATOM 2231 C C . TYR A 1 286 ? -27.253 -2.463 30.093 1.00 26.69 1161 TYR A C 1
ATOM 2232 O O . TYR A 1 286 ? -28.407 -2.019 30.026 1.00 24.66 1161 TYR A O 1
ATOM 2241 N N . ARG A 1 287 ? -26.184 -1.671 30.076 1.00 24.59 1162 ARG A N 1
ATOM 2242 C CA . ARG A 1 287 ? -26.310 -0.224 29.931 1.00 29.68 1162 ARG A CA 1
ATOM 2243 C C . ARG A 1 287 ? -26.958 0.139 28.596 1.00 27.31 1162 ARG A C 1
ATOM 2244 O O . ARG A 1 287 ? -27.778 1.064 28.525 1.00 29.71 1162 ARG A O 1
ATOM 2252 N N . VAL A 1 288 ? -26.613 -0.599 27.538 1.00 23.90 1163 VAL A N 1
ATOM 2253 C CA . VAL A 1 288 ? -27.204 -0.390 26.213 1.00 23.36 1163 VAL A CA 1
ATOM 2254 C C . VAL A 1 288 ? -28.707 -0.622 26.256 1.00 27.68 1163 VAL A C 1
ATOM 2255 O O . VAL A 1 288 ? -29.492 0.180 25.739 1.00 28.84 1163 VAL A O 1
ATOM 2259 N N . LEU A 1 289 ? -29.122 -1.753 26.835 1.00 25.35 1164 LEU A N 1
ATOM 2260 C CA . LEU A 1 289 ? -30.540 -2.075 26.933 1.00 30.68 1164 LEU A CA 1
ATOM 2261 C C . LEU A 1 289 ? -31.278 -1.059 27.783 1.00 35.45 1164 LEU A C 1
ATOM 2262 O O . LEU A 1 289 ? -32.412 -0.679 27.465 1.00 33.46 1164 LEU A O 1
ATOM 2267 N N . ILE A 1 290 ? -30.664 -0.617 28.884 1.00 30.64 1165 ILE A N 1
ATOM 2268 C CA . ILE A 1 290 ? -31.338 0.349 29.744 1.00 26.25 1165 ILE A CA 1
ATOM 2269 C C . ILE A 1 290 ? -31.582 1.637 28.977 1.00 32.16 1165 ILE A C 1
ATOM 2270 O O . ILE A 1 290 ? -32.696 2.172 28.960 1.00 30.48 1165 ILE A O 1
ATOM 2275 N N . GLN A 1 291 ? -30.550 2.127 28.290 1.00 30.38 1166 GLN A N 1
ATOM 2276 C CA . GLN A 1 291 ? -30.691 3.367 27.539 1.00 35.68 1166 GLN A CA 1
ATOM 2277 C C . GLN A 1 291 ? -31.662 3.206 26.378 1.00 38.64 1166 GLN A C 1
ATOM 2278 O O . GLN A 1 291 ? -32.449 4.117 26.094 1.00 36.45 1166 GLN A O 1
ATOM 2284 N N . PHE A 1 292 ? -31.631 2.058 25.696 1.00 30.56 1167 PHE A N 1
ATOM 2285 C CA . PHE A 1 292 ? -32.632 1.829 24.659 1.00 31.39 1167 PHE A CA 1
ATOM 2286 C C . PHE A 1 292 ? -34.040 1.884 25.241 1.00 38.70 1167 PHE A C 1
ATOM 2287 O O . PHE A 1 292 ? -34.936 2.502 24.655 1.00 42.27 1167 PHE A O 1
ATOM 2295 N N . LEU A 1 293 ? -34.261 1.236 26.390 1.00 33.89 1168 LEU A N 1
ATOM 2296 C CA . LEU A 1 293 ? -35.594 1.262 26.988 1.00 33.88 1168 LEU A CA 1
ATOM 2297 C C . LEU A 1 293 ? -35.919 2.627 27.569 1.00 48.10 1168 LEU A C 1
ATOM 2298 O O . LEU A 1 293 ? -37.090 3.023 27.597 1.00 54.34 1168 LEU A O 1
ATOM 2303 N N . LYS A 1 294 ? -34.903 3.356 28.038 1.00 46.23 1169 LYS A N 1
ATOM 2304 C CA . LYS A 1 294 ? -35.127 4.700 28.555 1.00 43.80 1169 LYS A CA 1
ATOM 2305 C C . LYS A 1 294 ? -35.602 5.659 27.466 1.00 47.38 1169 LYS A C 1
ATOM 2306 O O . LYS A 1 294 ? -36.233 6.672 27.779 1.00 55.98 1169 LYS A O 1
ATOM 2312 N N . SER A 1 295 ? -35.333 5.361 26.199 1.00 47.80 1170 SER A N 1
ATOM 2313 C CA . SER A 1 295 ? -35.748 6.233 25.108 1.00 50.52 1170 SER A CA 1
ATOM 2314 C C . SER A 1 295 ? -36.939 5.695 24.323 1.00 61.48 1170 SER A C 1
ATOM 2315 O O . SER A 1 295 ? -37.368 6.340 23.360 1.00 54.88 1170 SER A O 1
ATOM 2318 N N . SER A 1 296 ? -37.496 4.552 24.715 1.00 61.01 1171 SER A N 1
ATOM 2319 C CA . SER A 1 296 ? -38.682 4.010 24.054 1.00 57.07 1171 SER A CA 1
ATOM 2320 C C . SER A 1 296 ? -39.938 4.760 24.499 1.00 59.37 1171 SER A C 1
ATOM 2321 O O . SER A 1 296 ? -40.952 4.781 23.796 1.00 65.32 1171 SER A O 1
#